Protein AF-A0A0L7L9Q9-F1 (afdb_monomer)

Nearest PDB structures (foldseek):
  6c6b-assembly3_D  TM=3.285E-01  e=3.448E+00  Cryptococcus neoformans H99
  2yvu-assembly1_B  TM=3.218E-01  e=4.453E+00  Aeropyrum pernix K1
  7n3n-assembly1_B  TM=2.382E-01  e=7.427E+00  Homo sapiens

Radius of gyration: 23.17 Å; Cα contacts (8 Å, |Δi|>4): 207; chains: 1; bounding box: 63×42×54 Å

Solvent-accessible surface area (backbone atoms only — not comparable to full-atom values): 14250 Å² total; per-residue (Å²): 95,58,44,84,79,70,72,55,82,59,73,46,72,51,61,63,71,56,45,76,65,44,56,51,68,45,69,46,75,47,75,46,84,44,69,56,96,58,47,66,56,52,54,47,37,51,37,45,68,42,55,49,48,63,77,59,56,79,75,48,57,69,69,75,51,35,66,72,66,60,72,69,83,83,68,86,85,40,65,88,72,35,48,62,57,52,50,52,53,52,52,56,54,70,70,43,94,60,46,43,75,45,82,41,50,54,48,78,54,69,64,44,74,70,57,40,56,51,32,47,52,52,22,60,77,67,75,43,84,81,63,88,82,51,58,63,52,73,61,92,53,66,67,67,45,53,52,52,54,52,52,34,35,21,52,50,17,25,75,76,72,77,33,50,33,83,69,38,82,46,84,80,58,70,68,45,72,67,73,83,60,64,67,50,54,52,51,53,52,51,52,47,48,70,57,46,50,59,52,49,51,52,52,50,51,51,66,71,63,68,52,61,67,59,57,51,50,52,51,49,50,55,50,48,53,52,62,75,63,52,77,80,82,68,82,83,82,126

Structure (mmCIF, N/CA/C/O backbone):
data_AF-A0A0L7L9Q9-F1
#
_entry.id   AF-A0A0L7L9Q9-F1
#
loop_
_atom_site.group_PDB
_atom_site.id
_atom_site.type_symbol
_atom_site.label_atom_id
_atom_site.label_alt_id
_atom_site.label_comp_id
_atom_site.label_asym_id
_atom_site.label_entity_id
_atom_site.label_seq_id
_atom_site.pdbx_PDB_ins_code
_atom_site.Cartn_x
_atom_site.Cartn_y
_atom_site.Cartn_z
_atom_site.occupancy
_atom_site.B_iso_or_equiv
_atom_site.auth_seq_id
_atom_site.auth_comp_id
_atom_site.auth_asym_id
_atom_site.auth_atom_id
_atom_site.pdbx_PDB_model_num
ATOM 1 N N . MET A 1 1 ? 1.218 -6.942 -9.745 1.00 64.56 1 MET A N 1
ATOM 2 C CA . MET A 1 1 ? 2.701 -6.956 -9.892 1.00 64.56 1 MET A CA 1
ATOM 3 C C . MET A 1 1 ? 3.392 -7.974 -8.978 1.00 64.56 1 MET A C 1
ATOM 5 O O . MET A 1 1 ? 4.110 -8.805 -9.514 1.00 64.56 1 MET A O 1
ATOM 9 N N . SER A 1 2 ? 3.221 -7.948 -7.650 1.00 74.94 2 SER A N 1
ATOM 10 C CA . SER A 1 2 ? 3.914 -8.881 -6.734 1.00 74.94 2 SER A CA 1
ATOM 11 C C . SER A 1 2 ? 3.504 -10.341 -6.953 1.00 74.94 2 SER A C 1
ATOM 13 O O . SER A 1 2 ? 4.350 -11.227 -6.929 1.00 74.94 2 SER A O 1
ATOM 15 N N . GLU A 1 3 ? 2.237 -10.584 -7.286 1.00 83.06 3 GLU A N 1
ATOM 16 C CA . GLU A 1 3 ? 1.684 -11.920 -7.564 1.00 83.06 3 GLU A CA 1
ATOM 17 C C . GLU A 1 3 ? 2.493 -12.721 -8.597 1.00 83.06 3 GLU A C 1
ATOM 19 O O . GLU A 1 3 ? 2.661 -13.928 -8.440 1.00 83.06 3 GLU A O 1
ATOM 24 N N . TRP A 1 4 ? 3.035 -12.050 -9.622 1.00 84.88 4 TRP A N 1
ATOM 25 C CA . TRP A 1 4 ? 3.815 -12.683 -10.691 1.00 84.88 4 TRP A CA 1
ATOM 26 C C . TRP A 1 4 ? 5.205 -13.150 -10.240 1.00 84.88 4 TRP A C 1
ATOM 28 O O . TRP A 1 4 ? 5.760 -14.062 -10.845 1.00 84.88 4 TRP A O 1
ATOM 38 N N . TRP A 1 5 ? 5.770 -12.537 -9.195 1.00 83.25 5 TRP A N 1
ATOM 39 C CA . TRP A 1 5 ? 7.169 -12.740 -8.797 1.00 83.25 5 TRP A CA 1
ATOM 40 C C . TRP A 1 5 ? 7.320 -13.444 -7.447 1.00 83.25 5 TRP A C 1
ATOM 42 O O . TRP A 1 5 ? 8.308 -14.141 -7.236 1.00 83.25 5 TRP A O 1
ATOM 52 N N . SER A 1 6 ? 6.361 -13.279 -6.532 1.00 85.94 6 SER A N 1
ATOM 53 C CA . SER A 1 6 ? 6.409 -13.849 -5.177 1.00 85.94 6 SER A CA 1
ATOM 54 C C . SER A 1 6 ? 5.353 -14.922 -4.912 1.00 85.94 6 SER A C 1
ATOM 56 O O . SER A 1 6 ? 5.336 -15.491 -3.823 1.00 85.94 6 SER A O 1
ATOM 58 N N . GLY A 1 7 ? 4.443 -15.190 -5.857 1.00 84.50 7 GLY A N 1
ATOM 59 C CA . GLY A 1 7 ? 3.328 -16.124 -5.647 1.00 84.50 7 GLY A CA 1
ATOM 60 C C . GLY A 1 7 ? 2.329 -15.662 -4.576 1.00 84.50 7 GLY A C 1
ATOM 61 O O . GLY A 1 7 ? 1.547 -16.465 -4.064 1.00 84.50 7 GLY A O 1
ATOM 62 N N . THR A 1 8 ? 2.360 -14.375 -4.215 1.00 87.50 8 THR A N 1
ATOM 63 C CA . THR A 1 8 ? 1.418 -13.763 -3.272 1.00 87.50 8 THR A CA 1
ATOM 64 C C . THR A 1 8 ? -0.005 -13.854 -3.821 1.00 87.50 8 THR A C 1
ATOM 66 O O . THR A 1 8 ? -0.216 -13.691 -5.018 1.00 87.50 8 THR A O 1
ATOM 69 N N . LYS A 1 9 ? -0.987 -14.099 -2.947 1.00 87.50 9 LYS A N 1
ATOM 70 C CA . LYS A 1 9 ? -2.415 -14.107 -3.292 1.00 87.50 9 LYS A CA 1
ATOM 71 C C . LYS A 1 9 ? -3.127 -12.984 -2.548 1.00 87.50 9 LYS A C 1
ATOM 73 O O . LYS A 1 9 ? -3.055 -12.935 -1.322 1.00 87.50 9 LYS A O 1
ATOM 78 N N . LEU A 1 10 ? -3.830 -12.118 -3.275 1.00 88.88 10 LEU A N 1
ATOM 79 C CA . LEU A 1 10 ? -4.674 -11.077 -2.691 1.00 88.88 10 LEU A CA 1
ATOM 80 C C . LEU A 1 10 ? -6.113 -11.591 -2.555 1.00 88.88 10 LEU A C 1
ATOM 82 O O . LEU A 1 10 ? -6.755 -11.916 -3.552 1.00 88.88 10 LEU A O 1
ATOM 86 N N . SER A 1 11 ? -6.608 -11.663 -1.318 1.00 90.56 11 SER A N 1
ATOM 87 C CA . SER A 1 11 ? -8.010 -11.991 -1.018 1.00 90.56 11 SER A CA 1
ATOM 88 C C . SER A 1 11 ? -8.733 -10.733 -0.556 1.00 90.56 11 SER A C 1
ATOM 90 O O . SER A 1 11 ? -8.280 -10.087 0.389 1.00 90.56 11 SER A O 1
ATOM 92 N N . ILE A 1 12 ? -9.838 -10.389 -1.214 1.00 91.75 12 ILE A N 1
ATOM 93 C CA . ILE A 1 12 ? -10.637 -9.202 -0.900 1.00 91.75 12 ILE A CA 1
ATOM 94 C C . ILE A 1 12 ? -11.964 -9.647 -0.290 1.00 91.75 12 ILE A C 1
ATOM 96 O O . ILE A 1 12 ? -12.635 -10.528 -0.823 1.00 91.75 12 ILE A O 1
ATOM 100 N N . TYR A 1 13 ? -12.328 -9.015 0.824 1.00 91.81 13 TYR A N 1
ATOM 101 C CA . TYR A 1 13 ? -13.580 -9.233 1.541 1.00 91.81 13 TYR A CA 1
ATOM 102 C C . TYR A 1 13 ? -14.501 -8.032 1.323 1.00 91.81 13 TYR A C 1
ATOM 104 O O . TYR A 1 13 ? -14.490 -7.074 2.092 1.00 91.81 13 TYR A O 1
ATOM 112 N N . VAL A 1 14 ? -15.258 -8.057 0.232 1.00 92.00 14 VAL A N 1
ATOM 113 C CA . VAL A 1 14 ? -16.226 -7.015 -0.135 1.00 92.00 14 VAL A CA 1
ATOM 114 C C . VAL A 1 14 ? -17.343 -7.651 -0.953 1.00 92.00 14 VAL A C 1
ATOM 116 O O . VAL A 1 14 ? -17.152 -8.714 -1.546 1.00 92.00 14 VAL A O 1
ATOM 119 N N . ASN A 1 15 ? -18.518 -7.023 -0.985 1.00 92.25 15 ASN A N 1
ATOM 120 C CA . ASN A 1 15 ? -19.570 -7.460 -1.888 1.00 92.25 15 ASN A CA 1
ATOM 121 C C . ASN A 1 15 ? -19.059 -7.384 -3.340 1.00 92.25 15 ASN A C 1
ATOM 123 O O . ASN A 1 15 ? -18.573 -6.343 -3.787 1.00 92.25 15 ASN A O 1
ATOM 127 N N . LYS A 1 16 ? -19.149 -8.499 -4.070 1.00 89.56 16 LYS A N 1
ATOM 128 C CA . LYS A 1 16 ? -18.591 -8.614 -5.420 1.00 89.56 16 LYS A CA 1
ATOM 129 C C . LYS A 1 16 ? -19.270 -7.674 -6.422 1.00 89.56 16 LYS A C 1
ATOM 131 O O . LYS A 1 16 ? -18.582 -7.086 -7.252 1.00 89.56 16 LYS A O 1
ATOM 136 N N . ASP A 1 17 ? -20.582 -7.482 -6.305 1.00 91.00 17 ASP A N 1
ATOM 137 C CA . ASP A 1 17 ? -21.339 -6.590 -7.189 1.00 91.00 17 ASP A CA 1
ATOM 138 C C . ASP A 1 17 ? -20.921 -5.129 -6.970 1.00 91.00 17 ASP A C 1
ATOM 140 O O . ASP A 1 17 ? -20.774 -4.355 -7.918 1.00 91.00 17 ASP A O 1
ATOM 144 N N . GLU A 1 18 ? -20.672 -4.751 -5.714 1.00 91.19 18 GLU A N 1
ATOM 145 C CA . GLU A 1 18 ? -20.165 -3.426 -5.355 1.00 91.19 18 GLU A CA 1
ATOM 146 C C . GLU A 1 18 ? -18.731 -3.214 -5.854 1.00 91.19 18 GLU A C 1
ATOM 148 O O . GLU A 1 18 ? -18.426 -2.171 -6.439 1.00 91.19 18 GLU A O 1
ATOM 153 N N . TYR A 1 19 ? -17.875 -4.227 -5.699 1.00 91.31 19 TYR A N 1
ATOM 154 C CA . TYR A 1 19 ? -16.508 -4.211 -6.210 1.00 91.31 19 TYR A CA 1
ATOM 155 C C . TYR A 1 19 ? -16.468 -3.960 -7.717 1.00 91.31 19 TYR A C 1
ATOM 157 O O . TYR A 1 19 ? -15.823 -3.020 -8.173 1.00 91.31 19 TYR A O 1
ATOM 165 N N . GLU A 1 20 ? -17.208 -4.746 -8.498 1.00 90.00 20 GLU A N 1
ATOM 166 C CA . GLU A 1 20 ? -17.238 -4.609 -9.956 1.00 90.00 20 GLU A CA 1
ATOM 167 C C . GLU A 1 20 ? -17.873 -3.289 -10.411 1.00 90.00 20 GLU A C 1
ATOM 169 O O . GLU A 1 20 ? -17.550 -2.779 -11.491 1.00 90.00 20 GLU A O 1
ATOM 174 N N . LYS A 1 21 ? -18.775 -2.713 -9.608 1.00 91.25 21 LYS A N 1
ATOM 175 C CA . LYS A 1 21 ? -19.458 -1.463 -9.936 1.00 91.25 21 LYS A CA 1
ATOM 176 C C . LYS A 1 21 ? -18.610 -0.230 -9.636 1.00 91.25 21 LYS A C 1
ATOM 178 O O . LYS A 1 21 ? -18.549 0.623 -10.520 1.00 91.25 21 LYS A O 1
ATOM 183 N N . LEU A 1 22 ? -17.995 -0.143 -8.457 1.00 91.50 22 LEU A N 1
ATOM 184 C CA . LEU A 1 22 ? -17.389 1.088 -7.927 1.00 91.50 22 LEU A CA 1
ATOM 185 C C . LEU A 1 22 ? -15.856 1.097 -7.998 1.00 91.50 22 LEU A C 1
ATOM 187 O O . LEU A 1 22 ? -15.247 2.120 -8.322 1.00 91.50 22 LEU A O 1
ATOM 191 N N . TYR A 1 23 ? -15.209 -0.034 -7.705 1.00 90.69 23 TYR A N 1
ATOM 192 C CA . TYR A 1 23 ? -13.764 -0.051 -7.491 1.00 90.69 23 TYR A CA 1
ATOM 193 C C . TYR A 1 23 ? -13.016 0.183 -8.807 1.00 90.69 23 TYR A C 1
ATOM 195 O O . TYR A 1 23 ? -13.259 -0.476 -9.816 1.00 90.69 23 TYR A O 1
ATOM 203 N N . GLY A 1 24 ? -12.112 1.165 -8.791 1.00 87.25 24 GLY A N 1
ATOM 204 C CA . GLY A 1 24 ? -11.366 1.604 -9.971 1.00 87.25 24 GLY A CA 1
ATOM 205 C C . GLY A 1 24 ? -12.150 2.469 -10.963 1.00 87.25 24 GLY A C 1
ATOM 206 O O . GLY A 1 24 ? -11.594 2.828 -12.000 1.00 87.25 24 GLY A O 1
ATOM 207 N N . LYS A 1 25 ? -13.409 2.821 -10.659 1.00 90.06 25 LYS A N 1
ATOM 208 C CA . LYS A 1 25 ? -14.231 3.754 -11.456 1.00 90.06 25 LYS A CA 1
ATOM 209 C C . LYS A 1 25 ? -14.474 5.094 -10.767 1.00 90.06 25 LYS A C 1
ATOM 211 O O . LYS A 1 25 ? -14.832 6.052 -11.441 1.00 90.06 25 LYS A O 1
ATOM 216 N N . GLU A 1 26 ? -14.249 5.160 -9.460 1.00 90.19 26 GLU A N 1
ATOM 217 C CA . GLU A 1 26 ? -14.360 6.374 -8.652 1.00 90.19 26 GLU A CA 1
ATOM 218 C C . GLU A 1 26 ? -13.032 6.683 -7.949 1.00 90.19 26 GLU A C 1
ATOM 220 O O . GLU A 1 26 ? -12.189 5.794 -7.751 1.00 90.19 26 GLU A O 1
ATOM 225 N N . HIS A 1 27 ? -12.853 7.950 -7.566 1.00 88.25 27 HIS A N 1
ATOM 226 C CA . HIS A 1 27 ? -11.760 8.354 -6.686 1.00 88.25 27 HIS A CA 1
ATOM 227 C C . HIS A 1 27 ? -11.940 7.708 -5.311 1.00 88.25 27 HIS A C 1
ATOM 229 O O . HIS A 1 27 ? -13.054 7.627 -4.793 1.00 88.25 27 HIS A O 1
ATOM 235 N N . GLY A 1 28 ? -10.845 7.255 -4.708 1.00 87.88 28 GLY A N 1
ATOM 236 C CA . GLY A 1 28 ? -10.895 6.484 -3.472 1.00 87.88 28 GLY A CA 1
ATOM 237 C C . GLY A 1 28 ? -9.758 6.798 -2.512 1.00 87.88 28 GLY A C 1
ATOM 238 O O . GLY A 1 28 ? -8.674 7.227 -2.903 1.00 87.88 28 GLY A O 1
ATOM 239 N N . TYR A 1 29 ? -9.998 6.528 -1.231 1.00 86.44 29 TYR A N 1
ATOM 240 C CA . TYR A 1 29 ? -8.951 6.479 -0.216 1.00 86.44 29 TYR A CA 1
ATOM 241 C C . TYR A 1 29 ? -8.707 5.030 0.187 1.00 86.44 29 TYR A C 1
ATOM 243 O O . TYR A 1 29 ? -9.611 4.349 0.671 1.00 86.44 29 TYR A O 1
ATOM 251 N N . LEU A 1 30 ? -7.467 4.574 0.043 1.00 88.44 30 LEU A N 1
ATOM 252 C CA . LEU A 1 30 ? -7.004 3.324 0.622 1.00 88.44 30 LEU A CA 1
ATOM 253 C C . LEU A 1 30 ? -6.462 3.611 2.023 1.00 88.44 30 LEU A C 1
ATOM 255 O O . LEU A 1 30 ? -5.382 4.176 2.177 1.00 88.44 30 LEU A O 1
ATOM 259 N N . ILE A 1 31 ? -7.213 3.220 3.049 1.00 88.19 31 ILE A N 1
ATOM 260 C CA . ILE A 1 31 ? -6.781 3.339 4.444 1.00 88.19 31 ILE A CA 1
ATOM 261 C C . ILE A 1 31 ? -6.220 1.995 4.891 1.00 88.19 31 ILE A C 1
ATOM 263 O O . ILE A 1 31 ? -6.931 0.992 4.862 1.00 88.19 31 ILE A O 1
ATOM 267 N N . MET A 1 32 ? -4.968 1.976 5.342 1.00 87.81 32 MET A N 1
ATOM 268 C CA . MET A 1 32 ? -4.340 0.756 5.850 1.00 87.81 32 MET A CA 1
ATOM 269 C C . MET A 1 32 ? -3.446 1.023 7.063 1.00 87.81 32 MET A C 1
ATOM 271 O O . MET A 1 32 ? -2.880 2.112 7.223 1.00 87.81 32 MET A O 1
ATOM 275 N N . ASN A 1 33 ? -3.294 0.005 7.907 1.00 87.44 33 ASN A N 1
ATOM 276 C CA . ASN A 1 33 ? -2.274 -0.017 8.950 1.00 87.44 33 ASN A CA 1
ATOM 277 C C . ASN A 1 33 ? -0.873 -0.021 8.328 1.00 87.44 33 ASN A C 1
ATOM 279 O O . ASN A 1 33 ? -0.701 -0.412 7.172 1.00 87.44 33 ASN A O 1
ATOM 283 N N . HIS A 1 34 ? 0.121 0.443 9.086 1.00 87.50 34 HIS A N 1
ATOM 284 C CA . HIS A 1 34 ? 1.508 0.448 8.627 1.00 87.50 34 HIS A CA 1
ATOM 285 C C . HIS A 1 34 ? 2.383 -0.388 9.561 1.00 87.50 34 HIS A C 1
ATOM 287 O O . HIS A 1 34 ? 2.872 0.095 10.579 1.00 87.50 34 HIS A O 1
ATOM 293 N N . SER A 1 35 ? 2.575 -1.657 9.225 1.00 84.38 35 SER A N 1
ATOM 294 C CA . SER A 1 35 ? 3.308 -2.632 10.032 1.00 84.38 35 SER A CA 1
ATOM 295 C C . SER A 1 35 ? 4.623 -3.068 9.385 1.00 84.38 35 SER A C 1
ATOM 297 O O . SER A 1 35 ? 5.605 -3.260 10.100 1.00 84.38 35 SER A O 1
ATOM 299 N N . TYR A 1 36 ? 4.684 -3.178 8.056 1.00 85.19 36 TYR A N 1
ATOM 300 C CA . TYR A 1 36 ? 5.849 -3.691 7.337 1.00 85.19 36 TYR A CA 1
ATOM 301 C C . TYR A 1 36 ? 6.385 -2.703 6.300 1.00 85.19 36 TYR A C 1
ATOM 303 O O . TYR A 1 36 ? 5.702 -1.809 5.806 1.00 85.19 36 TYR A O 1
ATOM 311 N N . GLU A 1 37 ? 7.653 -2.879 5.924 1.00 81.88 37 GLU A N 1
ATOM 312 C CA . GLU A 1 37 ? 8.289 -2.038 4.900 1.00 81.88 37 GLU A CA 1
ATOM 313 C C . GLU A 1 37 ? 7.666 -2.212 3.515 1.00 81.88 37 GLU A C 1
ATOM 315 O O . GLU A 1 37 ? 7.780 -1.320 2.684 1.00 81.88 37 GLU A O 1
ATOM 320 N N . ILE A 1 38 ? 7.003 -3.344 3.277 1.00 85.69 38 ILE A N 1
ATOM 321 C CA . ILE A 1 38 ? 6.392 -3.712 1.996 1.00 85.69 38 ILE A CA 1
ATOM 322 C C . ILE A 1 38 ? 4.895 -3.376 1.918 1.00 85.69 38 ILE A C 1
ATOM 324 O O . ILE A 1 38 ? 4.244 -3.738 0.942 1.00 85.69 38 ILE A O 1
ATOM 328 N N . ASP A 1 39 ? 4.331 -2.685 2.912 1.00 86.88 39 ASP A N 1
ATOM 329 C CA . ASP A 1 39 ? 2.898 -2.356 2.951 1.00 86.88 39 ASP A CA 1
ATOM 330 C C . ASP A 1 39 ? 2.447 -1.553 1.724 1.00 86.88 39 ASP A C 1
ATOM 332 O O . ASP A 1 39 ? 1.406 -1.834 1.130 1.00 86.88 39 ASP A O 1
ATOM 336 N N . TRP A 1 40 ? 3.275 -0.605 1.280 1.00 83.75 40 TRP A N 1
ATOM 337 C CA . TRP A 1 40 ? 3.016 0.179 0.071 1.00 83.75 40 TRP A CA 1
ATOM 338 C C . TRP A 1 40 ? 2.903 -0.707 -1.178 1.00 83.75 40 TRP A C 1
ATOM 340 O O . TRP A 1 40 ? 2.100 -0.416 -2.063 1.00 83.75 40 TRP A O 1
ATOM 350 N N . LEU A 1 41 ? 3.644 -1.820 -1.236 1.00 85.81 41 LEU A N 1
ATOM 351 C CA . LEU A 1 41 ? 3.569 -2.772 -2.341 1.00 85.81 41 LEU A CA 1
ATOM 352 C C . LEU A 1 41 ? 2.238 -3.533 -2.326 1.00 85.81 41 LEU A C 1
ATOM 354 O O . LEU A 1 41 ? 1.721 -3.868 -3.389 1.00 85.81 41 LEU A O 1
ATOM 358 N N . MET A 1 42 ? 1.660 -3.788 -1.147 1.00 87.56 42 MET A N 1
ATOM 359 C CA . MET A 1 42 ? 0.329 -4.396 -1.032 1.00 87.56 42 MET A CA 1
ATOM 360 C C . MET A 1 42 ? -0.762 -3.418 -1.472 1.00 87.56 42 MET A C 1
ATOM 362 O O . MET A 1 42 ? -1.665 -3.806 -2.212 1.00 87.56 42 MET A O 1
ATOM 366 N N . GLY A 1 43 ? -0.638 -2.139 -1.103 1.00 87.94 43 GLY A N 1
ATOM 367 C CA . GLY A 1 43 ? -1.520 -1.088 -1.612 1.00 87.94 43 GLY A CA 1
ATOM 368 C C . GLY A 1 43 ? -1.434 -0.948 -3.132 1.00 87.94 43 GLY A C 1
ATOM 369 O O . GLY A 1 43 ? -2.457 -0.892 -3.811 1.00 87.94 43 GLY A O 1
ATOM 370 N N . TRP A 1 44 ? -0.223 -1.007 -3.691 1.00 84.81 44 TRP A N 1
ATOM 371 C CA . TRP A 1 44 ? -0.042 -1.058 -5.140 1.00 84.81 44 TRP A CA 1
ATOM 372 C C . TRP A 1 44 ? -0.666 -2.305 -5.763 1.00 84.81 44 TRP A C 1
ATOM 374 O O . TRP A 1 44 ? -1.342 -2.215 -6.778 1.00 84.81 44 TRP A O 1
ATOM 384 N N . GLN A 1 45 ? -0.486 -3.475 -5.161 1.00 86.75 45 GLN A N 1
ATOM 385 C CA . GLN A 1 45 ? -1.069 -4.711 -5.670 1.00 86.75 45 GLN A CA 1
ATOM 386 C C . GLN A 1 45 ? -2.603 -4.637 -5.739 1.00 86.75 45 GLN A C 1
ATOM 388 O O . GLN A 1 45 ? -3.201 -5.049 -6.732 1.00 86.75 45 GLN A O 1
ATOM 393 N N . PHE A 1 46 ? -3.237 -4.056 -4.723 1.00 89.56 46 PHE A N 1
ATOM 394 C CA . PHE A 1 46 ? -4.671 -3.793 -4.728 1.00 89.56 46 PHE A CA 1
ATOM 395 C C . PHE A 1 46 ? -5.074 -2.812 -5.844 1.00 89.56 46 PHE A C 1
ATOM 397 O O . PHE A 1 46 ? -5.956 -3.125 -6.645 1.00 89.56 46 PHE A O 1
ATOM 404 N N . CYS A 1 47 ? -4.382 -1.674 -5.964 1.00 87.69 47 CYS A N 1
ATOM 405 C CA . CYS A 1 47 ? -4.634 -0.676 -7.009 1.00 87.69 47 CYS A CA 1
ATOM 406 C C . CYS A 1 47 ? -4.419 -1.229 -8.437 1.00 87.69 47 CYS A C 1
ATOM 408 O O . CYS A 1 47 ? -5.077 -0.806 -9.391 1.00 87.69 47 CYS A O 1
ATOM 410 N N . ASP A 1 48 ? -3.516 -2.197 -8.605 1.00 85.62 48 ASP A N 1
ATOM 411 C CA . ASP A 1 48 ? -3.269 -2.888 -9.874 1.00 85.62 48 ASP A CA 1
ATOM 412 C C . ASP A 1 48 ? -4.479 -3.756 -10.227 1.00 85.62 48 ASP A C 1
ATOM 414 O O . ASP A 1 48 ? -4.993 -3.676 -11.346 1.00 85.62 48 ASP A O 1
ATOM 418 N N . GLY A 1 49 ? -4.987 -4.498 -9.235 1.00 86.00 49 GLY A N 1
ATOM 419 C CA . GLY A 1 49 ? -6.172 -5.349 -9.334 1.00 86.00 49 GLY A CA 1
ATOM 420 C C . GLY A 1 49 ? -7.446 -4.605 -9.744 1.00 86.00 49 GLY A C 1
ATOM 421 O O . GLY A 1 49 ? -8.198 -5.117 -10.570 1.00 86.00 49 GLY A O 1
ATOM 422 N N . ILE A 1 50 ? -7.654 -3.384 -9.240 1.00 88.00 50 ILE A N 1
ATOM 423 C CA . ILE A 1 50 ? -8.818 -2.544 -9.593 1.00 88.00 50 ILE A CA 1
ATOM 424 C C . ILE A 1 50 ? -8.608 -1.698 -10.857 1.00 88.00 50 ILE A C 1
ATOM 426 O O . ILE A 1 50 ? -9.527 -1.030 -11.314 1.00 88.00 50 ILE A O 1
ATOM 430 N N . GLY A 1 51 ? -7.415 -1.709 -11.452 1.00 83.62 51 GLY A N 1
ATOM 431 C CA . GLY A 1 51 ? -7.204 -1.091 -12.758 1.00 83.62 51 GLY A CA 1
ATOM 432 C C . GLY A 1 51 ? -6.601 0.311 -12.784 1.00 83.62 51 GLY A C 1
ATOM 433 O O . GLY A 1 51 ? -6.365 0.815 -13.881 1.00 83.62 51 GLY A O 1
ATOM 434 N N . VAL A 1 52 ? -6.295 0.920 -11.636 1.00 81.00 52 VAL A N 1
ATOM 435 C CA . VAL A 1 52 ? 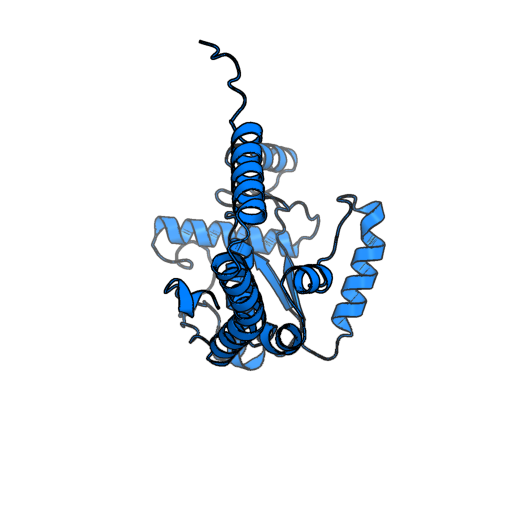-5.941 2.352 -11.569 1.00 81.00 52 VAL A CA 1
ATOM 436 C C . VAL A 1 52 ? -4.451 2.639 -11.792 1.00 81.00 52 VAL A C 1
ATOM 438 O O . VAL A 1 52 ? -4.096 3.703 -12.285 1.00 81.00 52 VAL A O 1
ATOM 441 N N . LEU A 1 53 ? -3.558 1.676 -11.533 1.00 67.94 53 LEU A N 1
ATOM 442 C CA . LEU A 1 53 ? -2.104 1.874 -11.701 1.00 67.94 53 LEU A CA 1
ATOM 443 C C . LEU A 1 53 ? -1.621 1.837 -13.161 1.00 67.94 53 LEU A C 1
ATOM 445 O O . LEU A 1 53 ? -0.622 2.464 -13.505 1.00 67.94 53 LEU A O 1
ATOM 449 N N . GLY A 1 54 ? -2.308 1.101 -14.037 1.00 57.38 54 GLY A N 1
ATOM 450 C CA . GLY A 1 54 ? -1.803 0.800 -15.384 1.00 57.38 54 GLY A CA 1
ATOM 451 C C . GLY A 1 54 ? -1.819 1.978 -16.363 1.00 57.38 54 GLY A C 1
ATOM 452 O O . GLY A 1 54 ? -0.990 2.023 -17.269 1.00 57.38 54 GLY A O 1
ATOM 453 N N . LYS A 1 55 ? -2.733 2.941 -16.191 1.00 56.34 55 LYS A N 1
ATOM 454 C CA . LYS A 1 55 ? -2.926 4.028 -17.166 1.00 56.34 55 LYS A CA 1
ATOM 455 C C . LYS A 1 55 ? -1.817 5.079 -17.140 1.00 56.34 55 LYS A C 1
ATOM 457 O O . LYS A 1 55 ? -1.469 5.602 -18.194 1.00 56.34 55 LYS A O 1
ATOM 462 N N . VAL A 1 56 ? -1.265 5.363 -15.963 1.00 51.69 56 VAL A N 1
ATOM 463 C CA . VAL A 1 56 ? -0.271 6.432 -15.761 1.00 51.69 56 VAL A CA 1
ATOM 464 C C . VAL A 1 56 ? 1.155 5.870 -15.760 1.00 51.69 56 VAL A C 1
ATOM 466 O O . VAL A 1 56 ? 2.056 6.462 -16.350 1.00 51.69 56 VAL A O 1
ATOM 469 N N . ILE A 1 57 ? 1.365 4.678 -15.186 1.00 52.12 57 ILE A N 1
ATOM 470 C CA . ILE A 1 57 ? 2.700 4.063 -15.059 1.00 52.12 57 ILE A CA 1
ATOM 471 C C . ILE A 1 57 ? 3.309 3.679 -16.414 1.00 52.12 57 ILE A C 1
ATOM 473 O O . ILE A 1 57 ? 4.528 3.701 -16.553 1.00 52.12 57 ILE A O 1
ATOM 477 N N . GLN A 1 58 ? 2.496 3.383 -17.434 1.00 53.19 58 GLN A N 1
ATOM 478 C CA . GLN A 1 58 ? 2.999 3.095 -18.786 1.00 53.19 58 GLN A CA 1
ATOM 479 C C . GLN A 1 58 ? 3.774 4.270 -19.411 1.00 53.19 58 GLN A C 1
ATOM 481 O O . GLN A 1 58 ? 4.612 4.053 -20.282 1.00 53.19 58 GLN A O 1
ATOM 486 N N . TYR A 1 59 ? 3.516 5.502 -18.959 1.00 56.59 59 TYR A N 1
ATOM 487 C CA . TYR A 1 59 ? 4.124 6.715 -19.507 1.00 56.59 59 TYR A CA 1
ATOM 488 C C . TYR A 1 59 ? 5.286 7.253 -18.661 1.00 56.59 59 TYR A C 1
ATOM 490 O O . TYR A 1 59 ? 5.939 8.212 -19.072 1.00 56.59 59 TYR A O 1
ATOM 498 N N . LEU A 1 60 ? 5.560 6.661 -17.493 1.00 56.81 60 LEU A N 1
ATOM 499 C CA . LEU A 1 60 ? 6.559 7.162 -16.550 1.00 56.81 60 LEU A CA 1
ATOM 500 C C . LEU A 1 60 ? 7.924 6.465 -16.742 1.00 56.81 60 LEU A C 1
ATOM 502 O O . LEU A 1 60 ? 8.010 5.251 -16.561 1.00 56.81 60 LEU A O 1
ATOM 506 N N . PRO A 1 61 ? 9.004 7.203 -17.085 1.00 53.16 61 PRO A N 1
ATOM 507 C CA . PRO A 1 61 ? 10.352 6.644 -17.290 1.00 53.16 61 PRO A CA 1
ATOM 508 C C . PRO A 1 61 ? 11.026 6.215 -15.961 1.00 53.16 61 PRO A C 1
ATOM 510 O O . PRO A 1 61 ? 10.389 6.327 -14.911 1.00 53.16 61 PRO A O 1
ATOM 513 N N . PRO A 1 62 ? 12.285 5.700 -15.954 1.00 64.56 62 PRO A N 1
ATOM 514 C CA . PRO A 1 62 ? 12.797 4.800 -14.912 1.00 64.56 62 PRO A CA 1
ATOM 515 C C . PRO A 1 62 ? 12.610 5.322 -13.487 1.00 64.56 62 PRO A C 1
ATOM 517 O O . PRO A 1 62 ? 12.621 6.526 -13.257 1.00 64.56 62 PRO A O 1
ATOM 520 N N . ILE A 1 63 ? 12.501 4.379 -12.545 1.00 54.03 63 ILE A N 1
ATOM 521 C CA . ILE A 1 63 ? 12.171 4.498 -11.109 1.00 54.03 63 ILE A CA 1
ATOM 522 C C . ILE A 1 63 ? 12.379 5.898 -10.487 1.00 54.03 63 ILE A C 1
ATOM 524 O O . ILE A 1 63 ? 11.475 6.400 -9.833 1.00 54.03 63 ILE A O 1
ATOM 528 N N . GLY A 1 64 ? 13.515 6.572 -10.695 1.00 45.50 64 GLY A N 1
ATOM 529 C CA . GLY A 1 64 ? 13.754 7.925 -10.171 1.00 45.50 64 GLY A CA 1
ATOM 530 C C . GLY A 1 64 ? 12.777 9.016 -10.649 1.00 45.50 64 GLY A C 1
ATOM 531 O O . GLY A 1 64 ? 12.444 9.911 -9.875 1.00 45.50 64 GLY A O 1
ATOM 532 N N . TRP A 1 65 ? 12.284 8.961 -11.888 1.00 49.94 65 TRP A N 1
ATOM 533 C CA . TRP A 1 65 ? 11.243 9.878 -12.374 1.00 49.94 65 TRP A CA 1
ATOM 534 C C . TRP A 1 65 ? 9.865 9.429 -11.908 1.00 49.94 65 TRP A C 1
ATOM 536 O O . TRP A 1 65 ? 9.089 10.267 -11.463 1.00 49.94 65 TRP A O 1
ATOM 546 N N . MET A 1 66 ? 9.606 8.118 -11.892 1.00 56.31 66 MET A N 1
ATOM 547 C CA . MET A 1 66 ? 8.391 7.551 -11.306 1.00 56.31 66 MET A CA 1
ATOM 548 C C . MET A 1 66 ? 8.168 8.079 -9.884 1.00 56.31 66 MET A C 1
ATOM 550 O O . MET A 1 66 ? 7.131 8.667 -9.634 1.00 56.31 66 MET A O 1
ATOM 554 N N . TRP A 1 67 ? 9.163 8.005 -8.993 1.00 53.41 67 TRP A N 1
ATOM 555 C CA . TRP A 1 67 ? 9.035 8.494 -7.611 1.00 53.41 67 TRP A CA 1
ATOM 556 C C . TRP A 1 67 ? 8.830 10.014 -7.512 1.00 53.41 67 TRP A C 1
ATOM 558 O O . TRP A 1 67 ? 8.166 10.482 -6.591 1.00 53.41 67 TRP A O 1
ATOM 568 N N . LYS A 1 68 ? 9.374 10.788 -8.461 1.00 43.50 68 LYS A N 1
ATOM 569 C CA . LYS A 1 68 ? 9.199 12.247 -8.536 1.00 43.50 68 LYS A CA 1
ATOM 570 C C . LYS A 1 68 ? 7.797 12.647 -9.018 1.00 43.50 68 LYS A C 1
ATOM 572 O O . LYS A 1 68 ? 7.310 13.700 -8.627 1.00 43.50 68 LYS A O 1
ATOM 577 N N . PHE A 1 69 ? 7.170 11.813 -9.846 1.00 49.88 69 PHE A N 1
ATOM 578 C CA . PHE A 1 69 ? 5.835 12.023 -10.414 1.00 49.88 69 PHE A CA 1
ATOM 579 C C . PHE A 1 69 ? 4.748 11.159 -9.766 1.00 49.88 69 PHE A C 1
ATOM 581 O O . PHE A 1 69 ? 3.596 11.252 -10.159 1.00 49.88 69 PHE A O 1
ATOM 588 N N . SER A 1 70 ? 5.073 10.339 -8.765 1.00 57.22 70 SER A N 1
ATOM 589 C CA . SER A 1 70 ? 4.102 9.531 -8.012 1.00 57.22 70 SER A CA 1
ATOM 590 C C . SER A 1 70 ? 3.145 10.368 -7.146 1.00 57.22 70 SER A C 1
ATOM 592 O O . SER A 1 70 ? 2.460 9.791 -6.310 1.00 57.22 70 SER A O 1
ATOM 594 N N . GLU A 1 71 ? 3.122 11.698 -7.321 1.00 56.38 71 GLU A N 1
ATOM 595 C CA . GLU A 1 71 ? 2.254 12.659 -6.622 1.00 56.38 71 GLU A CA 1
ATOM 596 C C . GLU A 1 71 ? 2.137 12.376 -5.119 1.00 56.38 71 GLU A C 1
ATOM 598 O O . GLU A 1 71 ? 1.080 12.499 -4.503 1.00 56.38 71 GLU A O 1
ATOM 603 N N . PHE A 1 72 ? 3.257 11.982 -4.501 1.00 58.94 72 PHE A N 1
ATOM 604 C CA . PHE A 1 72 ? 3.317 11.881 -3.055 1.00 58.94 72 PHE A CA 1
ATOM 605 C C . PHE A 1 72 ? 3.047 13.270 -2.480 1.00 58.94 72 PHE A C 1
ATOM 607 O O . PHE A 1 72 ? 3.766 14.228 -2.769 1.00 58.94 72 PHE A O 1
ATOM 614 N N . VAL A 1 73 ? 2.024 13.366 -1.634 1.00 56.88 73 VAL A N 1
ATOM 615 C CA . VAL A 1 73 ? 1.774 14.545 -0.807 1.00 56.88 73 VAL A CA 1
ATOM 616 C C . VAL A 1 73 ? 2.938 14.648 0.186 1.00 56.88 73 VAL A C 1
ATOM 618 O O . VAL A 1 73 ? 2.938 14.016 1.245 1.00 56.88 73 VAL A O 1
ATOM 621 N N . PHE A 1 74 ? 3.990 15.380 -0.182 1.00 55.53 74 PHE A N 1
ATOM 622 C CA . PHE A 1 74 ? 5.133 15.623 0.693 1.00 55.53 74 PHE A CA 1
ATOM 623 C C . PHE A 1 74 ? 4.724 16.624 1.776 1.00 55.53 74 PHE A C 1
ATOM 625 O O . PHE A 1 74 ? 4.433 17.780 1.487 1.00 55.53 74 PHE A O 1
ATOM 632 N N . LEU A 1 75 ? 4.697 16.159 3.025 1.00 59.88 75 LEU A N 1
ATOM 633 C CA . LEU A 1 75 ? 4.315 16.953 4.192 1.00 59.88 75 LEU A CA 1
ATOM 634 C C . LEU A 1 75 ? 5.552 17.384 4.981 1.00 59.88 75 LEU A C 1
ATOM 636 O O . LEU A 1 75 ? 6.429 16.558 5.256 1.00 59.88 75 LEU A O 1
ATOM 640 N N . GLU A 1 76 ? 5.583 18.630 5.453 1.00 58.06 76 GLU A N 1
ATOM 641 C CA . GLU A 1 76 ? 6.585 19.119 6.410 1.00 58.06 76 GLU A CA 1
ATOM 642 C C . GLU A 1 76 ? 6.360 18.583 7.835 1.00 58.06 76 GLU A C 1
ATOM 644 O O . GLU A 1 76 ? 7.115 18.903 8.756 1.00 58.06 76 GLU A O 1
ATOM 649 N N . ARG A 1 77 ? 5.336 17.741 8.032 1.00 63.56 77 ARG A N 1
ATOM 650 C CA . ARG A 1 77 ? 4.903 17.207 9.335 1.00 63.56 77 ARG A CA 1
ATOM 651 C C . ARG A 1 77 ? 4.475 18.320 10.296 1.00 63.56 77 ARG A C 1
ATOM 653 O O . ARG A 1 77 ? 4.548 18.147 11.513 1.00 63.56 77 ARG A O 1
ATOM 660 N N . SER A 1 78 ? 3.991 19.436 9.753 1.00 68.69 78 S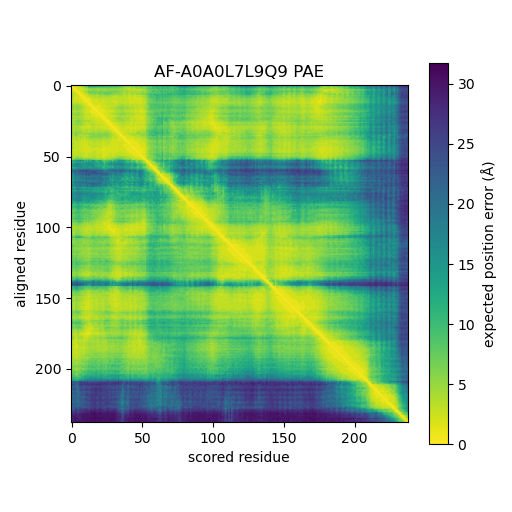ER A N 1
ATOM 661 C CA . SER A 1 78 ? 3.427 20.555 10.502 1.00 68.69 78 SER A CA 1
ATOM 662 C C . SER A 1 78 ? 2.062 20.892 9.927 1.00 68.69 78 SER A C 1
ATOM 664 O O . SER A 1 78 ? 1.961 21.456 8.841 1.00 68.69 78 SER A O 1
ATOM 666 N N . PHE A 1 79 ? 1.001 20.563 10.669 1.00 66.94 79 PHE A N 1
ATOM 667 C CA . PHE A 1 79 ? -0.373 20.732 10.193 1.00 66.94 79 PHE A CA 1
ATOM 668 C C . PHE A 1 79 ? -0.663 22.164 9.729 1.00 66.94 79 PHE A C 1
ATOM 670 O O . PHE A 1 79 ? -1.288 22.343 8.692 1.00 66.94 79 PHE A O 1
ATOM 677 N N . ASP A 1 80 ? -0.174 23.174 10.451 1.00 73.25 80 ASP A N 1
ATOM 678 C CA . ASP A 1 80 ? -0.452 24.577 10.126 1.00 73.25 80 ASP A CA 1
ATOM 679 C C . ASP A 1 80 ? 0.182 25.017 8.802 1.00 73.25 80 ASP A C 1
ATOM 681 O O . ASP A 1 80 ? -0.379 25.854 8.100 1.00 73.25 80 ASP A O 1
ATOM 685 N N . LYS A 1 81 ? 1.325 24.428 8.437 1.00 72.94 81 LYS A N 1
ATOM 686 C CA . LYS A 1 81 ? 1.993 24.695 7.158 1.00 72.94 81 LYS A CA 1
ATOM 687 C C . LYS A 1 81 ? 1.419 23.856 6.025 1.00 72.94 81 LYS A C 1
ATOM 689 O O . LYS A 1 81 ? 1.245 24.339 4.913 1.00 72.94 81 LYS A O 1
ATOM 694 N N . ASP A 1 82 ? 1.116 22.601 6.329 1.00 74.44 82 ASP A N 1
ATOM 695 C CA . ASP A 1 82 ? 0.720 21.612 5.338 1.00 74.44 82 ASP A CA 1
ATOM 696 C C . ASP A 1 82 ? -0.766 21.716 4.966 1.00 74.44 82 ASP A C 1
ATOM 698 O O . ASP A 1 82 ? -1.165 21.226 3.915 1.00 74.44 82 ASP A O 1
ATOM 702 N N . ARG A 1 83 ? -1.609 22.347 5.797 1.00 78.06 83 ARG A N 1
ATOM 703 C CA . ARG A 1 83 ? -3.071 22.366 5.617 1.00 78.06 83 ARG A CA 1
ATOM 704 C C . ARG A 1 83 ? -3.506 22.912 4.262 1.00 78.06 83 ARG A C 1
ATOM 706 O O . ARG A 1 83 ? -4.356 22.298 3.621 1.00 78.06 83 ARG A O 1
ATOM 713 N N . GLU A 1 84 ? -2.967 24.055 3.848 1.00 79.50 84 GLU A N 1
ATOM 714 C CA . GLU A 1 84 ? -3.361 24.670 2.577 1.00 79.50 84 GLU A CA 1
ATOM 715 C C . GLU A 1 84 ? -2.803 23.880 1.389 1.00 79.50 84 GLU A C 1
ATOM 717 O O . GLU A 1 84 ? -3.532 23.635 0.433 1.00 79.50 84 GLU A O 1
ATOM 722 N N . THR A 1 85 ? -1.572 23.369 1.486 1.00 76.25 85 THR A N 1
ATOM 723 C CA . THR A 1 85 ? -0.978 22.490 0.465 1.00 76.25 85 THR A CA 1
ATOM 724 C C . THR A 1 85 ? -1.785 21.205 0.284 1.00 76.25 85 THR A C 1
ATOM 726 O O . THR A 1 85 ? -2.142 20.860 -0.839 1.00 76.25 85 THR A O 1
ATOM 729 N N . ILE A 1 86 ? -2.139 20.527 1.382 1.00 77.31 86 ILE A N 1
ATOM 730 C CA . ILE A 1 86 ? -2.986 19.327 1.374 1.00 77.31 86 ILE A CA 1
ATOM 731 C C . ILE A 1 86 ? -4.338 19.646 0.744 1.00 77.31 86 ILE A C 1
ATOM 733 O O . ILE A 1 86 ? -4.834 18.874 -0.069 1.00 77.31 86 ILE A O 1
ATOM 737 N N . LYS A 1 87 ? -4.952 20.770 1.127 1.00 81.38 87 LYS A N 1
ATOM 738 C CA . LYS A 1 87 ? -6.259 21.166 0.607 1.00 81.38 87 LYS A CA 1
ATOM 739 C C . LYS A 1 87 ? -6.208 21.369 -0.905 1.00 81.38 87 LYS A C 1
ATOM 741 O O . LYS A 1 87 ? -7.063 20.826 -1.594 1.00 81.38 87 LYS A O 1
ATOM 746 N N . THR A 1 88 ? -5.223 22.108 -1.409 1.00 82.19 88 THR A N 1
ATOM 747 C CA . THR A 1 88 ? -5.052 22.338 -2.848 1.00 82.19 88 THR A CA 1
ATOM 748 C C . THR A 1 88 ? -4.807 21.028 -3.589 1.00 82.19 88 THR A C 1
ATOM 750 O O . THR A 1 88 ? -5.535 20.734 -4.529 1.00 82.19 88 THR A O 1
ATOM 753 N N . GLN A 1 89 ? -3.881 2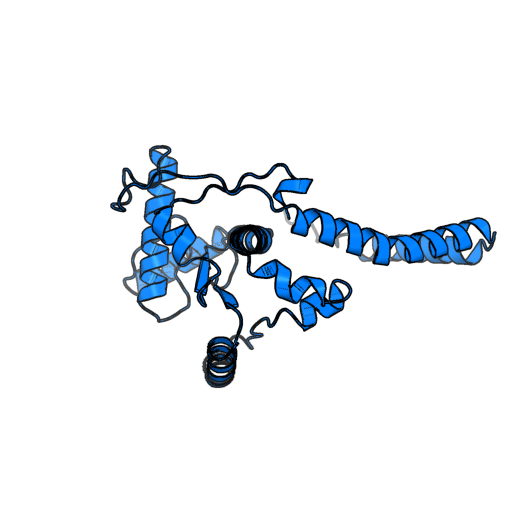0.191 -3.113 1.00 78.12 89 GLN A N 1
ATOM 754 C CA . GLN A 1 89 ? -3.568 18.913 -3.761 1.00 78.12 89 GLN A CA 1
ATOM 755 C C . GLN A 1 89 ? -4.764 17.955 -3.763 1.00 78.12 89 GLN A C 1
ATOM 757 O O . GLN A 1 89 ? -5.042 17.325 -4.772 1.00 78.12 89 GLN A O 1
ATOM 762 N N . ILE A 1 90 ? -5.530 17.863 -2.671 1.00 81.38 90 ILE A N 1
ATOM 763 C CA . ILE A 1 90 ? -6.747 17.037 -2.651 1.00 81.38 90 ILE A CA 1
ATOM 764 C C . ILE A 1 90 ? -7.780 17.558 -3.657 1.00 81.38 90 ILE A C 1
ATOM 766 O O . ILE A 1 90 ? -8.415 16.750 -4.325 1.00 81.38 90 ILE A O 1
ATOM 770 N N . LEU A 1 91 ? -7.957 18.878 -3.773 1.00 84.38 91 LEU A N 1
ATOM 771 C CA . LEU A 1 91 ? -8.891 19.458 -4.743 1.00 84.38 91 LEU A CA 1
ATOM 772 C C . LEU A 1 91 ? -8.462 19.157 -6.184 1.00 84.38 91 LEU A C 1
ATOM 774 O O . LEU A 1 91 ? -9.285 18.697 -6.967 1.00 84.38 91 LEU A O 1
ATOM 778 N N . GLU A 1 92 ? -7.179 19.323 -6.504 1.00 82.81 92 GLU A N 1
ATOM 779 C CA . GLU A 1 92 ? -6.621 18.985 -7.821 1.00 82.81 92 GLU A CA 1
ATOM 780 C C . GLU A 1 92 ? -6.835 17.505 -8.171 1.00 82.81 92 GLU A C 1
ATOM 782 O O . GLU A 1 92 ? -7.191 17.172 -9.299 1.00 82.81 92 GLU A O 1
ATOM 787 N N . LEU A 1 93 ? -6.677 16.613 -7.191 1.00 80.31 93 LEU A N 1
ATOM 788 C CA . LEU A 1 93 ? -6.887 15.178 -7.372 1.00 80.31 93 LEU A CA 1
ATOM 789 C C . LEU A 1 93 ? -8.365 14.793 -7.508 1.00 80.31 93 LEU A C 1
ATOM 791 O O . LEU A 1 93 ? -8.674 13.810 -8.183 1.00 80.31 93 LEU A O 1
ATOM 795 N N . CYS A 1 94 ? -9.275 15.541 -6.879 1.00 81.38 94 CYS A N 1
ATOM 796 C CA . CYS A 1 94 ? -10.719 15.369 -7.052 1.00 81.38 94 CYS A CA 1
ATOM 797 C C . CYS A 1 94 ? -11.200 15.821 -8.437 1.00 81.38 94 CYS A C 1
ATOM 799 O O . CYS A 1 94 ? -12.167 15.261 -8.943 1.00 81.38 94 CYS A O 1
ATOM 801 N N . ASP A 1 95 ? -10.535 16.809 -9.039 1.00 85.81 95 ASP A N 1
ATOM 802 C CA . ASP A 1 95 ? -10.856 17.319 -10.377 1.00 85.81 95 ASP A CA 1
ATOM 803 C C . ASP A 1 95 ? -10.187 16.501 -11.502 1.00 85.81 95 ASP A C 1
ATOM 805 O O . ASP A 1 95 ? -10.370 16.790 -12.690 1.00 85.81 95 ASP A O 1
ATOM 809 N N . TYR A 1 96 ? -9.409 15.469 -11.156 1.00 82.81 96 TYR A N 1
ATOM 810 C CA . TYR A 1 96 ? -8.703 14.646 -12.133 1.00 82.81 96 TYR A CA 1
ATOM 811 C C . TYR A 1 96 ? -9.685 13.783 -12.951 1.00 82.81 96 TYR A C 1
ATOM 813 O O . TYR A 1 96 ? -10.567 13.147 -12.380 1.00 82.81 96 TYR A O 1
ATOM 821 N N . PRO A 1 97 ? -9.550 13.706 -14.289 1.00 84.19 97 PRO A N 1
ATOM 822 C CA . PRO A 1 97 ? -10.531 13.018 -15.136 1.00 84.19 97 PRO A CA 1
ATOM 823 C C . PRO A 1 97 ? -10.505 11.489 -15.002 1.00 84.19 97 PRO A C 1
ATOM 825 O O . PRO A 1 97 ? -11.487 10.825 -15.336 1.00 84.19 97 PRO A O 1
ATOM 828 N N . ASP A 1 98 ? -9.383 10.921 -14.555 1.00 83.75 98 ASP A N 1
ATOM 829 C CA . ASP A 1 98 ? -9.243 9.490 -14.291 1.00 83.75 98 ASP A CA 1
ATOM 830 C C . ASP A 1 98 ? -9.354 9.187 -12.781 1.00 83.75 98 ASP A C 1
ATOM 832 O O . ASP A 1 98 ? -8.916 9.989 -11.956 1.00 83.75 98 ASP A O 1
ATOM 836 N N . PRO A 1 99 ? -9.859 8.002 -12.387 1.00 86.44 99 PRO A N 1
ATOM 837 C CA . PRO A 1 99 ? -9.952 7.610 -10.982 1.00 86.44 99 PRO A CA 1
ATOM 838 C C . PRO A 1 99 ? -8.592 7.594 -10.271 1.00 86.44 99 PRO A C 1
ATOM 840 O O . PRO A 1 99 ? -7.692 6.835 -10.641 1.00 86.44 99 PRO A O 1
ATOM 843 N N . VAL A 1 100 ? -8.473 8.375 -9.194 1.00 84.69 100 VAL A N 1
ATOM 844 C CA . VAL A 1 100 ? -7.274 8.441 -8.341 1.00 84.69 100 VAL A CA 1
ATOM 845 C C . VAL A 1 100 ? -7.522 7.733 -7.013 1.00 84.69 100 VAL A C 1
ATOM 847 O O . VAL A 1 100 ? -8.547 7.947 -6.369 1.00 84.69 100 VAL A O 1
ATOM 850 N N . TRP A 1 101 ? -6.563 6.909 -6.579 1.00 86.31 101 TRP A N 1
ATOM 851 C CA . TRP A 1 101 ? -6.608 6.217 -5.290 1.00 86.31 101 TRP A CA 1
ATOM 852 C C . TRP A 1 101 ? -5.454 6.647 -4.390 1.00 86.31 101 TRP A C 1
ATOM 854 O O . TRP A 1 101 ? -4.290 6.384 -4.692 1.00 86.31 101 TRP A O 1
ATOM 864 N N . LEU A 1 102 ? -5.785 7.281 -3.264 1.00 84.12 102 LEU A N 1
ATOM 865 C CA . LEU A 1 102 ? -4.809 7.809 -2.316 1.00 84.12 102 LEU A CA 1
ATOM 866 C C . LEU A 1 102 ? -4.611 6.876 -1.131 1.00 84.12 102 LEU A C 1
ATOM 868 O O . LEU A 1 102 ? -5.551 6.553 -0.407 1.00 84.12 102 LEU A O 1
ATOM 872 N N . LEU A 1 103 ? -3.360 6.486 -0.906 1.00 85.19 103 LEU A N 1
ATOM 873 C CA . LEU A 1 103 ? -2.962 5.708 0.257 1.00 85.19 103 LEU A CA 1
ATOM 874 C C . LEU A 1 103 ? -2.823 6.618 1.484 1.00 85.19 103 LEU A C 1
ATOM 876 O O . LEU A 1 103 ? -2.036 7.564 1.483 1.00 85.19 103 LEU A O 1
ATOM 880 N N . LEU A 1 104 ? -3.549 6.294 2.552 1.00 84.06 104 LEU A N 1
ATOM 881 C CA . LEU A 1 104 ? -3.467 6.966 3.841 1.00 84.06 104 LEU A CA 1
ATOM 882 C C . LEU A 1 104 ? -3.152 5.961 4.952 1.00 84.06 104 LEU A C 1
ATOM 884 O O . LEU A 1 104 ? -3.956 5.087 5.275 1.00 84.06 104 LEU A O 1
ATOM 888 N N . ASN A 1 105 ? -2.011 6.156 5.609 1.00 86.62 105 ASN A N 1
ATOM 889 C CA . ASN A 1 105 ? -1.648 5.446 6.832 1.00 86.62 105 ASN A CA 1
ATOM 890 C C . ASN A 1 105 ? -1.894 6.362 8.044 1.00 86.62 105 ASN A C 1
ATOM 892 O O . ASN A 1 105 ? -1.031 7.180 8.379 1.00 86.62 105 ASN A O 1
ATOM 896 N N . PRO A 1 106 ? -3.053 6.263 8.724 1.00 82.75 106 PRO A N 1
ATOM 897 C CA . PRO A 1 106 ? -3.458 7.215 9.765 1.00 82.75 106 PRO A CA 1
ATOM 898 C C . PRO A 1 106 ? -2.557 7.196 11.014 1.00 82.75 106 PRO A C 1
ATOM 900 O O . PRO A 1 106 ? -2.530 8.163 11.780 1.00 82.75 106 PRO A O 1
ATOM 903 N N . GLU A 1 107 ? -1.796 6.118 11.212 1.00 82.12 107 GLU A N 1
ATOM 904 C CA . GLU A 1 107 ? -0.785 5.980 12.268 1.00 82.12 107 GLU A CA 1
ATOM 905 C C . GLU A 1 107 ? 0.418 6.919 12.047 1.00 82.12 107 GLU A C 1
ATOM 907 O O . GLU A 1 107 ? 1.083 7.347 12.996 1.00 82.12 107 GLU A O 1
ATOM 912 N N . GLY A 1 108 ? 0.696 7.271 10.784 1.00 77.50 108 GLY A N 1
ATOM 913 C CA . GLY A 1 108 ? 1.787 8.159 10.371 1.00 77.50 108 GLY A CA 1
ATOM 914 C C . GLY A 1 108 ? 3.195 7.597 10.599 1.00 77.50 108 GLY A C 1
ATOM 915 O O . GLY A 1 108 ? 4.186 8.293 10.384 1.00 77.50 108 GLY A O 1
ATOM 916 N N . THR A 1 109 ? 3.315 6.358 11.073 1.00 82.81 109 THR A N 1
ATOM 917 C CA . THR A 1 109 ? 4.590 5.689 11.318 1.00 82.81 109 THR A CA 1
ATOM 918 C C . THR A 1 109 ? 4.395 4.179 11.375 1.00 82.81 109 THR A C 1
ATOM 920 O O . THR A 1 109 ? 3.280 3.715 11.584 1.00 82.81 109 THR A O 1
ATOM 923 N N . ARG A 1 110 ? 5.486 3.426 11.206 1.00 85.69 110 ARG A N 1
ATOM 924 C CA . ARG A 1 110 ? 5.466 1.967 11.337 1.00 85.69 110 ARG A CA 1
ATOM 925 C C . ARG A 1 110 ? 5.211 1.539 12.775 1.00 85.69 110 ARG A C 1
ATOM 927 O O . ARG A 1 110 ? 5.810 2.118 13.693 1.00 85.69 110 ARG A O 1
ATOM 934 N N . TYR A 1 111 ? 4.415 0.488 12.925 1.00 87.62 111 TYR A N 1
ATOM 935 C CA . TYR A 1 111 ? 4.185 -0.206 14.180 1.00 87.62 111 TYR A CA 1
ATOM 936 C C . TYR A 1 111 ? 5.499 -0.763 14.740 1.00 87.62 111 TYR A C 1
ATOM 938 O O . TYR A 1 111 ? 6.197 -1.538 14.087 1.00 87.62 111 TYR A O 1
ATOM 946 N N . THR A 1 112 ? 5.829 -0.379 15.970 1.00 89.00 112 THR A N 1
ATOM 947 C CA . THR A 1 112 ? 6.865 -1.023 16.787 1.00 89.00 112 THR A CA 1
ATOM 948 C C . THR A 1 112 ? 6.341 -1.147 18.210 1.00 89.00 112 THR A C 1
ATOM 950 O O . THR A 1 112 ? 5.440 -0.400 18.602 1.00 89.00 112 THR A O 1
ATOM 953 N N . LYS A 1 113 ? 6.890 -2.078 18.995 1.00 89.69 113 LYS A N 1
ATOM 954 C CA . LYS A 1 113 ? 6.419 -2.322 20.365 1.00 89.69 113 LYS A CA 1
ATOM 955 C C . LYS A 1 113 ? 6.559 -1.072 21.239 1.00 89.69 113 LYS A C 1
ATOM 957 O O . LYS A 1 113 ? 5.636 -0.714 21.957 1.00 89.69 113 LYS A O 1
ATOM 962 N N . GLU A 1 114 ? 7.666 -0.356 21.089 1.00 91.12 114 GLU A N 1
ATOM 963 C CA . GLU A 1 114 ? 7.966 0.869 21.834 1.00 91.12 114 GLU A CA 1
ATOM 964 C C . GLU A 1 114 ? 6.941 1.970 21.524 1.00 91.12 114 GLU A C 1
ATOM 966 O O . GLU A 1 114 ? 6.402 2.608 22.426 1.00 91.12 114 GLU A O 1
ATOM 971 N N . LYS A 1 115 ? 6.606 2.155 20.241 1.00 89.75 115 LYS A N 1
ATOM 972 C CA . LYS A 1 115 ? 5.608 3.143 19.807 1.00 89.75 115 LYS A CA 1
ATOM 973 C C . LYS A 1 115 ? 4.188 2.747 20.185 1.00 89.75 115 LYS A C 1
ATOM 975 O O . LYS A 1 115 ? 3.348 3.620 20.397 1.00 89.75 115 LYS A O 1
ATOM 980 N N . HIS A 1 116 ? 3.902 1.449 20.241 1.00 92.81 116 HIS A N 1
ATOM 981 C CA . HIS A 1 116 ? 2.620 0.947 20.719 1.00 92.81 116 HIS A CA 1
ATOM 982 C C . HIS A 1 116 ? 2.431 1.267 22.201 1.00 92.81 116 HIS A C 1
ATOM 984 O O . HIS A 1 116 ? 1.401 1.833 22.563 1.00 92.81 116 HIS A O 1
ATOM 990 N N . ASP A 1 117 ? 3.458 1.060 23.027 1.00 92.12 117 ASP A N 1
ATOM 991 C CA . ASP A 1 117 ? 3.432 1.435 24.445 1.00 92.12 117 ASP A CA 1
ATOM 992 C C . ASP A 1 117 ? 3.223 2.950 24.641 1.00 92.12 117 ASP A C 1
ATOM 994 O O . ASP A 1 117 ? 2.433 3.373 25.491 1.00 92.12 117 ASP A O 1
ATOM 998 N N . GLU A 1 118 ? 3.882 3.788 23.836 1.00 91.31 118 GLU A N 1
ATOM 999 C CA . GLU A 1 118 ? 3.658 5.242 23.820 1.00 91.31 118 GLU A CA 1
ATOM 1000 C C . GLU A 1 118 ? 2.230 5.607 23.389 1.00 91.31 118 GLU A C 1
ATOM 1002 O O . GLU A 1 118 ? 1.566 6.424 24.032 1.00 91.31 118 GLU A O 1
ATOM 1007 N N . SER A 1 119 ? 1.729 4.963 22.334 1.00 90.69 119 SER A N 1
ATOM 1008 C CA . SER A 1 119 ? 0.362 5.131 21.839 1.00 90.69 119 SER A CA 1
ATOM 1009 C C . SER A 1 119 ? -0.675 4.768 22.906 1.00 90.69 119 SER A C 1
ATOM 1011 O O . SER A 1 119 ? -1.666 5.481 23.064 1.00 90.69 119 SER A O 1
ATOM 1013 N N . LEU A 1 120 ? -0.445 3.705 23.683 1.00 92.62 120 LEU A N 1
ATOM 1014 C CA . LEU A 1 120 ? -1.324 3.301 24.780 1.00 92.62 120 LEU A CA 1
ATOM 1015 C C . LEU A 1 120 ? -1.340 4.328 25.916 1.00 92.62 120 LEU A C 1
ATOM 1017 O O . LEU A 1 120 ? -2.406 4.601 26.468 1.00 92.62 120 LEU A O 1
ATOM 1021 N N . LYS A 1 121 ? -0.187 4.910 26.271 1.00 92.38 121 LYS A N 1
ATOM 1022 C CA . LYS A 1 121 ? -0.120 5.989 27.274 1.00 92.38 121 LYS A CA 1
ATOM 1023 C C . LYS A 1 121 ? -0.929 7.200 26.817 1.00 92.38 121 LYS A C 1
ATOM 1025 O O . LYS A 1 121 ? -1.804 7.656 27.550 1.00 92.38 121 LYS A O 1
ATOM 1030 N N . PHE A 1 122 ? -0.721 7.637 25.575 1.00 89.94 122 PHE A N 1
ATOM 1031 C CA . PHE A 1 122 ? -1.482 8.733 24.977 1.00 89.94 122 PHE A CA 1
ATOM 1032 C C . PHE A 1 122 ? -2.992 8.449 24.947 1.00 89.94 122 PHE A C 1
ATOM 1034 O O . PHE A 1 122 ? -3.797 9.313 25.300 1.00 89.94 122 PHE A O 1
ATOM 1041 N N . ALA A 1 123 ? -3.392 7.233 24.562 1.00 90.44 123 ALA A N 1
ATOM 1042 C CA . ALA A 1 123 ? -4.795 6.840 24.523 1.00 90.44 123 ALA A CA 1
ATOM 1043 C C . ALA A 1 123 ? -5.440 6.885 25.917 1.00 90.44 123 ALA A C 1
ATOM 1045 O O . ALA A 1 123 ? -6.535 7.427 26.055 1.00 90.44 123 ALA A O 1
ATOM 1046 N N . LYS A 1 124 ? -4.742 6.411 26.961 1.00 91.88 124 LYS A N 1
ATOM 1047 C CA . LYS A 1 124 ? -5.208 6.506 28.357 1.00 91.88 124 LYS A CA 1
ATOM 1048 C C . LYS A 1 124 ? -5.383 7.956 28.802 1.00 91.88 124 LYS A C 1
ATOM 1050 O O . LYS A 1 124 ? -6.430 8.301 29.336 1.00 91.88 124 LYS A O 1
ATOM 1055 N N . GLU A 1 125 ? -4.401 8.815 28.540 1.00 92.12 125 GLU A N 1
ATOM 1056 C CA . GLU A 1 125 ? -4.456 10.238 28.910 1.00 92.12 125 GLU A CA 1
ATOM 1057 C C . GLU A 1 125 ? -5.604 10.990 28.226 1.00 92.12 125 GLU A C 1
ATOM 1059 O O . GLU A 1 125 ? -6.181 11.917 28.794 1.00 92.12 125 GLU A O 1
ATOM 1064 N N . LYS A 1 126 ? -5.944 10.604 26.993 1.00 88.19 126 LYS A N 1
ATOM 1065 C CA . LYS A 1 126 ? -7.000 11.235 26.192 1.00 88.19 126 LYS A CA 1
ATOM 1066 C C . LYS A 1 126 ? -8.351 10.523 26.277 1.00 88.19 126 LYS A C 1
ATOM 1068 O O . LYS A 1 126 ? -9.260 10.914 25.548 1.00 88.19 126 LYS A O 1
ATOM 1073 N N . ASN A 1 127 ? -8.496 9.523 27.153 1.00 87.62 127 ASN A N 1
ATOM 1074 C CA . ASN A 1 127 ? -9.695 8.683 27.273 1.00 87.62 127 ASN A CA 1
ATOM 1075 C C . ASN A 1 127 ? -10.148 8.090 25.926 1.00 87.62 127 ASN A C 1
ATOM 1077 O O . ASN A 1 127 ? -11.334 8.058 25.598 1.00 87.62 127 ASN A O 1
ATOM 1081 N N . LEU A 1 128 ? -9.185 7.650 25.118 1.00 88.00 128 LEU A N 1
ATOM 1082 C CA . LEU A 1 128 ? -9.422 6.966 23.855 1.00 88.00 128 LEU A CA 1
ATOM 1083 C C . LEU A 1 128 ? -9.420 5.444 24.067 1.00 88.00 128 LEU A C 1
ATOM 1085 O O . LEU A 1 128 ? -8.728 4.949 24.960 1.00 88.00 128 LEU A O 1
ATOM 1089 N N . PRO A 1 129 ? -10.152 4.683 23.234 1.00 87.81 129 PRO A N 1
ATOM 1090 C CA . PRO A 1 129 ? -10.080 3.228 23.244 1.00 87.81 129 PRO A CA 1
ATOM 1091 C C . PRO A 1 129 ? -8.644 2.720 23.069 1.00 87.81 129 PRO A C 1
ATOM 1093 O O . PRO A 1 129 ? -7.887 3.230 22.240 1.00 87.81 129 PRO A O 1
ATOM 1096 N N . LEU A 1 130 ? -8.292 1.699 23.851 1.00 90.81 130 LEU A N 1
ATOM 1097 C CA . LEU A 1 130 ? -6.975 1.071 23.825 1.00 90.81 130 LEU A CA 1
ATOM 1098 C C . LEU A 1 130 ? -6.925 0.029 22.706 1.00 90.81 130 LEU A C 1
ATOM 1100 O O . LEU A 1 130 ? -7.639 -0.969 22.759 1.00 90.81 130 LEU A O 1
ATOM 1104 N N . LEU A 1 131 ? -6.084 0.290 21.709 1.00 91.19 131 LEU A N 1
ATOM 1105 C CA . LEU A 1 131 ? -5.874 -0.567 20.542 1.00 91.19 131 LEU A CA 1
ATOM 1106 C C . LEU A 1 131 ? -4.821 -1.639 20.838 1.00 91.19 131 LEU A C 1
ATOM 1108 O O . LEU A 1 131 ? -3.787 -1.334 21.440 1.00 91.19 131 LEU A O 1
ATOM 1112 N N . LYS A 1 132 ? -5.050 -2.881 20.405 1.00 90.19 132 LYS A N 1
ATOM 1113 C CA . LYS A 1 132 ? -4.130 -4.008 20.657 1.00 90.19 132 LYS A CA 1
ATOM 1114 C C . LYS A 1 132 ? -3.126 -4.234 19.533 1.00 90.19 132 LYS A C 1
ATOM 1116 O O . LYS A 1 132 ? -1.994 -4.617 19.809 1.00 90.19 132 LYS A O 1
ATOM 1121 N N . HIS A 1 133 ? -3.537 -4.005 18.294 1.00 90.31 133 HIS A N 1
ATOM 1122 C CA . HIS A 1 133 ? -2.778 -4.333 17.089 1.00 90.31 133 HIS A CA 1
ATOM 1123 C C . HIS A 1 133 ? -2.445 -3.106 16.229 1.00 90.31 133 HIS A C 1
ATOM 1125 O O . HIS A 1 133 ? -1.610 -3.203 15.333 1.00 90.31 133 HIS A O 1
ATOM 1131 N N . HIS A 1 134 ? -3.054 -1.955 16.521 1.00 90.00 134 HIS A N 1
ATOM 1132 C CA . HIS A 1 134 ? -2.848 -0.694 15.806 1.00 90.00 134 HIS A CA 1
ATOM 1133 C C . HIS A 1 134 ? -2.321 0.416 16.721 1.00 90.00 134 HIS A C 1
ATOM 1135 O O . HIS A 1 134 ? -2.535 0.411 17.937 1.00 90.00 134 HIS A O 1
ATOM 1141 N N . LEU A 1 135 ? -1.662 1.417 16.131 1.00 89.75 135 LEU A N 1
ATOM 1142 C CA . LEU A 1 135 ? -1.364 2.675 16.817 1.00 89.75 135 LEU A CA 1
ATOM 1143 C C . LEU A 1 135 ? -2.575 3.618 16.777 1.00 89.75 135 LEU A C 1
ATOM 1145 O O . LEU A 1 135 ? -3.381 3.604 15.847 1.00 89.75 135 LEU A O 1
ATOM 1149 N N . THR A 1 136 ? -2.682 4.489 17.780 1.00 87.44 136 THR A N 1
ATOM 1150 C CA . THR A 1 136 ? -3.710 5.532 17.812 1.00 87.44 136 THR A CA 1
ATOM 1151 C C . THR A 1 136 ? -3.494 6.481 16.630 1.00 87.44 136 THR A C 1
ATOM 1153 O O . THR A 1 136 ? -2.403 7.048 16.506 1.00 87.44 136 THR A O 1
ATOM 1156 N N . PRO A 1 137 ? -4.512 6.705 15.777 1.00 84.25 137 PRO A N 1
ATOM 1157 C CA . PRO A 1 137 ? -4.409 7.641 14.665 1.00 84.25 137 PRO A CA 1
ATOM 1158 C C . PRO A 1 137 ? -3.958 9.028 15.114 1.00 84.25 137 PRO A C 1
ATOM 1160 O O . PRO A 1 137 ? -4.504 9.596 16.062 1.00 84.25 137 PRO A O 1
ATOM 1163 N N . ARG A 1 138 ? -2.994 9.607 14.391 1.00 74.88 138 ARG A N 1
ATOM 1164 C CA . ARG A 1 138 ? -2.526 10.983 14.641 1.00 74.88 138 ARG A CA 1
ATOM 1165 C C . ARG A 1 138 ? -3.530 12.029 14.163 1.00 74.88 138 ARG A C 1
ATOM 1167 O O . ARG A 1 138 ? -3.482 13.185 14.581 1.00 74.88 138 ARG A O 1
ATOM 1174 N N . THR A 1 139 ? -4.434 11.635 13.273 1.00 67.31 139 THR A N 1
ATOM 1175 C CA . THR A 1 139 ? -5.462 12.507 12.718 1.00 67.31 139 THR A CA 1
ATOM 1176 C C . THR A 1 139 ? -6.576 12.753 13.739 1.00 67.31 139 THR A C 1
ATOM 1178 O O . THR A 1 139 ? -7.043 11.858 14.445 1.00 67.31 139 THR A O 1
ATOM 1181 N N . LYS A 1 140 ? -7.037 14.007 13.820 1.00 59.91 140 LYS A N 1
ATOM 1182 C CA . LYS A 1 140 ? -8.170 14.399 14.680 1.00 59.91 140 LYS A CA 1
ATOM 1183 C C . LYS A 1 140 ? -9.536 13.986 14.103 1.00 59.91 140 LYS A C 1
ATOM 1185 O O . LYS A 1 140 ? -10.548 14.206 14.758 1.00 59.91 140 LYS A O 1
ATOM 1190 N N . GLY A 1 141 ? -9.574 13.422 12.893 1.00 60.44 141 GLY A N 1
ATOM 1191 C CA . GLY A 1 141 ? -10.805 13.046 12.199 1.00 60.44 141 GLY A CA 1
ATOM 1192 C C . GLY A 1 141 ? -11.472 11.804 12.795 1.00 60.44 141 GLY A C 1
ATOM 1193 O O . GLY A 1 141 ? -10.829 10.773 12.993 1.00 60.44 141 GLY A O 1
ATOM 1194 N N . SER A 1 142 ? -12.778 11.893 13.053 1.00 67.00 142 SER A N 1
ATOM 1195 C CA . SER A 1 142 ? -13.600 10.785 13.558 1.00 67.00 142 SER A CA 1
ATOM 1196 C C . SER A 1 142 ? -13.676 9.550 12.637 1.00 67.00 142 SER A C 1
ATOM 1198 O O . SER A 1 142 ? -13.580 8.444 13.173 1.00 67.00 142 SER A O 1
ATOM 1200 N N . PRO A 1 143 ? -13.815 9.657 11.294 1.00 75.38 143 PRO A N 1
ATOM 1201 C CA . PRO A 1 143 ? -14.036 8.472 10.458 1.00 75.38 143 PRO A CA 1
ATOM 1202 C C . PRO A 1 143 ? -12.790 7.589 10.321 1.00 75.38 143 PRO A C 1
ATOM 1204 O O . PRO A 1 143 ? -12.898 6.371 10.429 1.00 75.38 143 PRO A O 1
ATOM 1207 N N . GLN A 1 144 ? -11.592 8.173 10.187 1.00 75.94 144 GLN A N 1
ATOM 1208 C CA . GLN A 1 144 ? -10.345 7.392 10.153 1.00 75.94 144 GLN A CA 1
ATOM 1209 C C . GLN A 1 144 ? -10.134 6.642 11.469 1.00 75.94 144 GLN A C 1
ATOM 1211 O O . GLN A 1 144 ? -9.660 5.509 11.482 1.00 75.94 144 GLN A O 1
ATOM 1216 N N . ARG A 1 145 ? -10.519 7.269 12.584 1.00 79.69 145 ARG A N 1
ATOM 1217 C CA . ARG A 1 145 ? -10.417 6.664 13.905 1.00 79.69 145 ARG A CA 1
ATOM 1218 C C . ARG A 1 145 ? -11.353 5.468 14.056 1.00 79.69 145 ARG A C 1
ATOM 1220 O O . ARG A 1 145 ? -10.913 4.420 14.514 1.00 79.69 145 ARG A O 1
ATOM 1227 N N . LEU A 1 146 ? -12.606 5.610 13.621 1.00 83.31 146 LEU A N 1
ATOM 1228 C CA . LEU A 1 146 ? -13.569 4.510 13.607 1.00 83.31 146 LEU A CA 1
ATOM 1229 C C . LEU A 1 146 ? -13.073 3.342 12.750 1.00 83.31 146 LEU A C 1
ATOM 1231 O O . LEU A 1 146 ? -13.120 2.204 13.205 1.00 83.31 146 LEU A O 1
ATOM 1235 N N . GLN A 1 147 ? -12.533 3.630 11.563 1.00 84.12 147 GLN A N 1
ATOM 1236 C CA . GLN A 1 147 ? -11.984 2.603 10.681 1.00 84.12 147 GLN A CA 1
ATOM 1237 C C . GLN A 1 147 ? -10.866 1.807 11.367 1.00 84.12 147 GLN A C 1
ATOM 1239 O O . GLN A 1 147 ? -10.886 0.582 11.333 1.00 84.12 147 GLN A O 1
ATOM 1244 N N . VAL A 1 148 ? -9.930 2.485 12.041 1.00 86.12 148 VAL A N 1
ATOM 1245 C CA . VAL A 1 148 ? -8.834 1.818 12.764 1.00 86.12 148 VAL A CA 1
ATOM 1246 C C . VAL A 1 148 ? -9.350 0.989 13.942 1.00 86.12 148 VAL A C 1
ATOM 1248 O O . VAL A 1 148 ? -8.875 -0.124 14.141 1.00 86.12 148 VAL A O 1
ATOM 1251 N N . TYR A 1 149 ? -10.364 1.460 14.679 1.00 88.12 149 TYR A N 1
ATOM 1252 C CA . TYR A 1 149 ? -11.000 0.652 15.730 1.00 88.12 149 TYR A CA 1
ATOM 1253 C C . TYR A 1 149 ? -11.643 -0.622 15.178 1.00 88.12 149 TYR A C 1
ATOM 1255 O O . TYR A 1 149 ? -11.501 -1.689 15.774 1.00 88.12 149 TYR A O 1
ATOM 1263 N N . CYS A 1 150 ? -12.346 -0.526 14.049 1.00 88.81 150 CYS A N 1
ATOM 1264 C CA . CYS A 1 150 ? -12.925 -1.693 13.390 1.00 88.81 150 CYS A CA 1
ATOM 1265 C C . CYS A 1 150 ? -11.832 -2.661 12.919 1.00 88.81 150 CYS A C 1
ATOM 1267 O O . CYS A 1 150 ? -11.942 -3.859 13.171 1.00 88.81 150 CYS A O 1
ATOM 1269 N N . SER A 1 151 ? -10.760 -2.155 12.300 1.00 89.38 151 SER A N 1
ATOM 1270 C CA . SER A 1 151 ? -9.621 -2.972 11.861 1.00 89.38 151 SER A CA 1
ATOM 1271 C C . SER A 1 151 ? -8.940 -3.703 13.016 1.00 89.38 151 SER A C 1
ATOM 1273 O O . SER A 1 151 ? -8.631 -4.884 12.882 1.00 89.38 151 SER A O 1
ATOM 1275 N N . ASP A 1 152 ? -8.770 -3.051 14.168 1.00 91.44 152 ASP A N 1
ATOM 1276 C CA . ASP A 1 152 ? -8.189 -3.668 15.365 1.00 91.44 152 ASP A CA 1
ATOM 1277 C C . ASP A 1 152 ? -9.027 -4.855 15.859 1.00 91.44 152 ASP A C 1
ATOM 1279 O O . ASP A 1 152 ? -8.496 -5.943 16.074 1.00 91.44 152 ASP A O 1
ATOM 1283 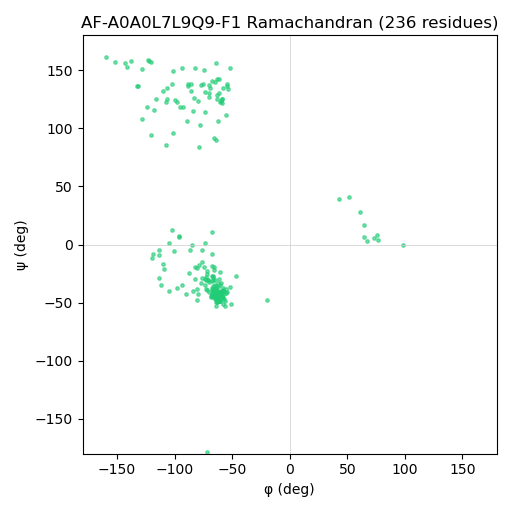N N . LYS A 1 153 ? -10.355 -4.684 15.929 1.00 92.81 153 LYS A N 1
ATOM 1284 C CA . LYS A 1 153 ? -11.285 -5.762 16.304 1.00 92.81 153 LYS A CA 1
ATOM 1285 C C . LYS A 1 153 ? -11.317 -6.902 15.291 1.00 92.81 153 LYS A C 1
ATOM 1287 O O . LYS A 1 153 ? -11.422 -8.062 15.679 1.00 92.81 153 LYS A O 1
ATOM 1292 N N . MET A 1 154 ? -11.261 -6.592 13.996 1.00 93.00 154 MET A N 1
ATOM 1293 C CA . MET A 1 154 ? -11.208 -7.614 12.947 1.00 93.00 154 MET A CA 1
ATOM 1294 C C . MET A 1 154 ? -9.917 -8.425 13.033 1.00 93.00 154 MET A C 1
ATOM 1296 O O . MET A 1 154 ? -9.958 -9.650 12.920 1.00 93.00 154 MET A O 1
ATOM 1300 N N . GLN A 1 155 ? -8.785 -7.764 13.278 1.00 92.56 155 GLN A N 1
ATOM 1301 C CA . GLN A 1 155 ? -7.506 -8.437 13.463 1.00 92.56 155 GLN A CA 1
ATOM 1302 C C . GLN A 1 155 ? -7.515 -9.323 14.712 1.00 92.56 155 GLN A C 1
ATOM 1304 O O . GLN A 1 155 ? -7.082 -10.470 14.636 1.00 92.56 155 GLN A O 1
ATOM 1309 N N . GLU A 1 156 ? -8.070 -8.841 15.825 1.00 93.69 156 GLU A N 1
ATOM 1310 C CA . GLU A 1 156 ? -8.234 -9.641 17.041 1.00 93.69 156 GLU A CA 1
ATOM 1311 C C . GLU A 1 156 ? -9.128 -10.872 16.797 1.00 93.69 156 GLU A C 1
ATOM 1313 O O . GLU A 1 156 ? -8.719 -11.997 17.082 1.00 93.69 156 GLU A O 1
ATOM 1318 N N . SER A 1 157 ? -10.296 -10.685 16.171 1.00 94.25 157 SER A N 1
ATOM 1319 C CA . SER A 1 157 ? -11.205 -11.779 15.793 1.00 94.25 157 SER A CA 1
ATOM 1320 C C . SER A 1 157 ? -10.500 -12.831 14.933 1.00 94.25 157 SER A C 1
ATOM 1322 O O . SER A 1 157 ? -10.695 -14.034 15.130 1.00 94.25 157 SER A O 1
ATOM 1324 N N . PHE A 1 158 ? -9.667 -12.398 13.983 1.00 93.81 158 PHE A N 1
ATOM 1325 C CA . PHE A 1 158 ? -8.918 -13.304 13.119 1.00 93.81 158 PHE A CA 1
ATOM 1326 C C . PHE A 1 158 ? -7.861 -14.095 13.892 1.00 93.81 158 PHE A C 1
ATOM 1328 O O . PHE A 1 158 ? -7.762 -15.306 13.707 1.00 93.81 158 PHE A O 1
ATOM 1335 N N . LEU A 1 159 ? -7.113 -13.443 14.784 1.00 93.25 159 LEU A N 1
ATOM 1336 C CA . LEU A 1 159 ? -6.105 -14.108 15.611 1.00 93.25 159 LEU A CA 1
ATOM 1337 C C . LEU A 1 159 ? -6.725 -15.123 16.583 1.00 93.25 159 LEU A C 1
ATOM 1339 O O . LEU A 1 159 ? -6.133 -16.176 16.809 1.00 93.25 159 LEU A O 1
ATOM 1343 N N . ASN A 1 160 ? -7.920 -14.844 17.110 1.00 93.94 160 ASN A N 1
ATOM 1344 C CA . ASN A 1 160 ? -8.614 -15.735 18.042 1.00 93.94 160 ASN A CA 1
ATOM 1345 C C . ASN A 1 160 ? -9.329 -16.900 17.342 1.00 93.94 160 ASN A C 1
ATOM 1347 O O . ASN A 1 160 ? -9.294 -18.033 17.817 1.00 93.94 160 ASN A O 1
ATOM 1351 N N . THR A 1 161 ? -10.011 -16.629 16.224 1.00 93.06 161 THR A N 1
ATOM 1352 C CA . THR A 1 161 ? -10.993 -17.564 15.637 1.00 93.06 161 THR A CA 1
ATOM 1353 C C . THR A 1 161 ? -10.661 -18.044 14.226 1.00 93.06 161 THR A C 1
ATOM 1355 O O . THR A 1 161 ? -11.383 -18.888 13.683 1.00 93.06 161 THR A O 1
ATOM 1358 N N . GLY A 1 162 ? -9.630 -17.473 13.597 1.00 91.56 162 GLY A N 1
ATOM 1359 C CA . GLY A 1 162 ? -9.313 -17.660 12.180 1.00 91.56 162 GLY A CA 1
ATOM 1360 C C . GLY A 1 162 ? -10.259 -16.933 11.214 1.00 91.56 162 GLY A C 1
ATOM 136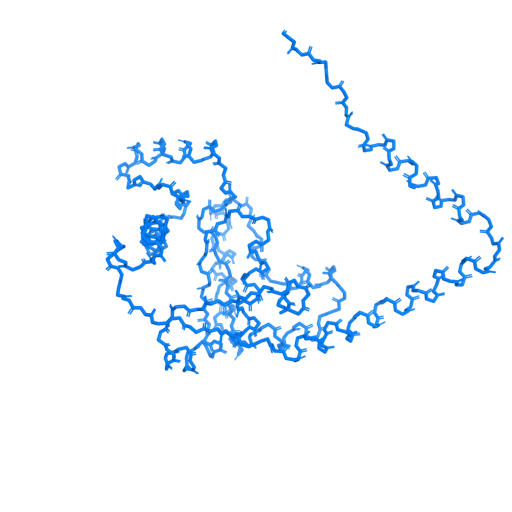1 O O . GLY A 1 162 ? -10.159 -17.129 10.007 1.00 91.56 162 GLY A O 1
ATOM 1362 N N . SER A 1 163 ? -11.194 -16.112 11.709 1.00 91.56 163 SER A N 1
ATOM 1363 C CA . SER A 1 163 ? -12.146 -15.348 10.893 1.00 91.56 163 SER A CA 1
ATOM 1364 C C . SER A 1 163 ? -12.195 -13.885 11.325 1.00 91.56 163 SER A C 1
ATOM 1366 O O . SER A 1 163 ? -12.287 -13.586 12.514 1.00 91.56 163 SER A O 1
ATOM 1368 N N . PHE A 1 164 ? -12.210 -12.964 10.359 1.00 91.50 164 PHE A N 1
ATOM 1369 C CA . PHE A 1 164 ? -12.319 -11.525 10.622 1.00 91.50 164 PHE A CA 1
ATOM 1370 C C . PHE A 1 164 ? -13.677 -11.100 11.208 1.00 91.50 164 PHE A C 1
ATOM 1372 O O . PHE A 1 164 ? -13.768 -10.012 11.771 1.00 91.50 164 PHE A O 1
ATOM 1379 N N . PHE A 1 165 ? -14.728 -11.920 11.087 1.00 93.88 165 PHE A N 1
ATOM 1380 C CA . PHE A 1 165 ? -16.118 -11.486 11.313 1.00 93.88 165 PHE A CA 1
ATOM 1381 C C . PHE A 1 165 ? -16.771 -12.031 12.587 1.00 93.88 165 PHE A C 1
ATOM 1383 O O . PHE A 1 165 ? -17.735 -11.449 13.074 1.00 93.88 165 PHE A O 1
ATOM 1390 N N . LYS A 1 166 ? -16.265 -13.138 13.145 1.00 91.06 166 LYS A N 1
ATOM 1391 C CA . LYS A 1 166 ? -16.924 -13.843 14.259 1.00 91.06 166 LYS A CA 1
ATOM 1392 C C . LYS A 1 166 ? -17.039 -13.002 15.533 1.00 91.06 166 LYS A C 1
ATOM 1394 O O . LYS A 1 166 ? -18.090 -13.011 16.163 1.00 91.06 166 LYS A O 1
ATOM 1399 N N . GLU A 1 167 ? -15.978 -12.289 15.904 1.00 91.69 167 GLU A N 1
ATOM 1400 C CA . GLU A 1 167 ? -15.904 -11.520 17.158 1.00 91.69 167 GLU A CA 1
ATOM 1401 C C . GLU A 1 167 ? -15.843 -10.003 16.926 1.00 91.69 167 GLU A C 1
ATOM 1403 O O . GLU A 1 167 ? -15.953 -9.219 17.867 1.00 91.69 167 GLU A O 1
ATOM 1408 N N . SER A 1 168 ? -15.686 -9.558 15.677 1.00 90.06 168 SER A N 1
ATOM 1409 C CA . SER A 1 168 ? -15.488 -8.139 15.362 1.00 90.06 168 SER A CA 1
ATOM 1410 C C . SER A 1 168 ? -16.778 -7.316 15.344 1.00 90.06 168 SER A C 1
ATOM 1412 O O . SER A 1 168 ? -16.722 -6.090 15.467 1.00 90.06 168 SER A O 1
ATOM 1414 N N . GLY A 1 169 ? -17.936 -7.972 15.198 1.00 88.38 169 GLY A N 1
ATOM 1415 C CA . GLY A 1 169 ? -19.238 -7.321 15.016 1.00 88.38 169 GLY A CA 1
ATOM 1416 C C . GLY A 1 169 ? -19.461 -6.759 13.606 1.00 88.38 169 GLY A C 1
ATOM 1417 O O . GLY A 1 169 ? -20.446 -6.057 13.382 1.00 88.38 169 GLY A O 1
ATOM 1418 N N . VAL A 1 170 ? -18.560 -7.051 12.663 1.00 88.81 170 VAL A N 1
ATOM 1419 C CA . VAL A 1 170 ? -18.685 -6.677 11.249 1.00 88.81 170 VAL A CA 1
ATOM 1420 C C . VAL A 1 170 ? -19.443 -7.783 10.502 1.00 88.81 170 VAL A C 1
ATOM 1422 O O . VAL A 1 170 ? -19.146 -8.959 10.723 1.00 88.81 170 VAL A O 1
ATOM 1425 N N . PRO A 1 171 ? -20.406 -7.450 9.618 1.00 89.69 171 PRO A N 1
ATOM 1426 C CA . PRO A 1 171 ? -21.097 -8.445 8.804 1.00 89.69 171 PRO A CA 1
ATOM 1427 C C . PRO A 1 171 ? -20.120 -9.313 8.008 1.00 89.69 171 PRO A C 1
ATOM 1429 O O . PRO A 1 171 ? -19.167 -8.804 7.420 1.00 89.69 171 PRO A O 1
ATOM 1432 N N . SER A 1 172 ? -20.373 -10.622 7.978 1.00 90.06 172 SER A N 1
ATOM 1433 C CA . SER A 1 172 ? -19.541 -11.558 7.223 1.00 90.06 172 SER A CA 1
ATOM 1434 C C . SER A 1 172 ? -19.723 -11.366 5.726 1.00 90.06 172 SER A C 1
ATOM 1436 O O . SER A 1 172 ? -20.847 -11.247 5.239 1.00 90.06 172 SER A O 1
ATOM 1438 N N . VAL A 1 173 ? -18.609 -11.398 5.001 1.00 91.75 173 VAL A N 1
ATOM 1439 C CA . VAL A 1 173 ? -18.578 -11.315 3.542 1.00 91.75 173 VAL A CA 1
ATOM 1440 C C . VAL A 1 173 ? -17.672 -12.415 3.011 1.00 91.75 173 VAL A C 1
ATOM 1442 O O . VAL A 1 173 ? -16.594 -12.651 3.557 1.00 91.75 173 VAL A O 1
ATOM 1445 N N . GLU A 1 174 ? -18.114 -13.090 1.953 1.00 90.31 174 GLU A N 1
ATOM 1446 C CA . GLU A 1 174 ? -17.320 -14.133 1.310 1.00 90.31 174 GLU A CA 1
ATOM 1447 C C . GLU A 1 174 ? -16.123 -13.522 0.568 1.00 90.31 174 GLU A C 1
ATOM 1449 O O . GLU A 1 174 ? -16.299 -12.571 -0.203 1.00 90.31 174 GLU A O 1
ATOM 1454 N N . PRO A 1 175 ? -14.900 -14.040 0.776 1.00 92.31 175 PRO A N 1
ATOM 1455 C CA . PRO A 1 175 ? -13.735 -13.546 0.070 1.00 92.31 175 PRO A CA 1
ATOM 1456 C C . PRO A 1 175 ? -13.723 -14.010 -1.383 1.00 92.31 175 PRO A C 1
ATOM 1458 O O . PRO A 1 175 ? -14.119 -15.129 -1.713 1.00 92.31 175 PRO A O 1
ATOM 1461 N N . PHE A 1 176 ? -13.130 -13.194 -2.244 1.00 91.62 176 PHE A N 1
ATOM 1462 C CA . PHE A 1 176 ? -12.707 -13.624 -3.571 1.00 91.62 176 PHE A CA 1
ATOM 1463 C C . PHE A 1 176 ? -11.246 -13.255 -3.820 1.00 91.62 176 PHE A C 1
ATOM 1465 O O . PHE A 1 176 ? -10.712 -12.292 -3.264 1.00 91.62 176 PHE A O 1
ATOM 1472 N N . ALA A 1 177 ? -10.587 -14.053 -4.659 1.00 88.62 177 ALA A N 1
ATOM 1473 C CA . ALA A 1 177 ? -9.233 -13.777 -5.109 1.00 88.62 177 ALA A CA 1
ATOM 1474 C C . ALA A 1 177 ? -9.269 -12.910 -6.369 1.00 88.62 177 ALA A C 1
ATOM 1476 O O . ALA A 1 177 ? -10.062 -13.162 -7.281 1.00 88.62 177 ALA A O 1
ATOM 1477 N N . VAL A 1 178 ? -8.386 -11.918 -6.438 1.00 84.94 178 VAL A N 1
ATOM 1478 C CA . VAL A 1 178 ? -8.176 -11.143 -7.665 1.00 84.94 178 VAL A CA 1
ATOM 1479 C C . VAL A 1 178 ? -7.166 -11.877 -8.540 1.00 84.94 178 VAL A C 1
ATOM 1481 O O . VAL A 1 178 ? -6.129 -12.330 -8.061 1.00 84.94 178 VAL A O 1
ATOM 1484 N N . SER A 1 179 ? -7.478 -12.037 -9.826 1.00 83.44 179 SER A N 1
ATOM 1485 C CA . SER A 1 179 ? -6.549 -12.644 -10.776 1.00 83.44 179 SER A CA 1
ATOM 1486 C C . SER A 1 179 ? -5.454 -11.648 -11.178 1.00 83.44 179 SER A C 1
ATOM 1488 O O . SER A 1 179 ? -5.791 -10.504 -11.509 1.00 83.44 179 SER A O 1
ATOM 1490 N N . PRO A 1 180 ? -4.182 -12.074 -11.265 1.00 83.94 180 PRO A N 1
ATOM 1491 C CA . PRO A 1 180 ? -3.104 -11.213 -11.727 1.00 83.94 180 PRO A CA 1
ATOM 1492 C C . PRO A 1 180 ? -3.366 -10.671 -13.132 1.00 83.94 180 PRO A C 1
ATOM 1494 O O . PRO A 1 180 ? -3.744 -11.404 -14.049 1.00 83.94 180 PRO A O 1
ATOM 1497 N N . ARG A 1 181 ? -3.132 -9.372 -13.332 1.00 86.38 181 ARG A N 1
ATOM 1498 C CA . ARG A 1 181 ? -3.319 -8.730 -14.638 1.00 86.38 181 ARG A CA 1
ATOM 1499 C C . ARG A 1 181 ? -2.094 -8.946 -15.515 1.00 86.38 181 ARG A C 1
ATOM 1501 O O . ARG A 1 181 ? -0.970 -8.612 -15.135 1.00 86.38 181 ARG A O 1
ATOM 1508 N N . ILE A 1 182 ? -2.317 -9.471 -16.720 1.00 87.00 182 ILE A N 1
ATOM 1509 C CA . ILE A 1 182 ? -1.234 -9.751 -17.672 1.00 87.00 182 ILE A CA 1
ATOM 1510 C C . ILE A 1 182 ? -0.568 -8.477 -18.197 1.00 87.00 182 ILE A C 1
ATOM 1512 O O . ILE A 1 182 ? 0.639 -8.463 -18.415 1.00 87.00 182 ILE A O 1
ATOM 1516 N N . TYR A 1 183 ? -1.324 -7.382 -18.318 1.00 82.88 183 TYR A N 1
ATOM 1517 C CA . TYR A 1 183 ? -0.779 -6.074 -18.689 1.00 82.88 183 TYR A CA 1
ATOM 1518 C C . TYR A 1 183 ? 0.344 -5.633 -17.749 1.00 82.88 183 TYR A C 1
ATOM 1520 O O . TYR A 1 183 ? 1.348 -5.099 -18.206 1.00 82.88 183 TYR A O 1
ATOM 1528 N N . SER A 1 184 ? 0.217 -5.916 -16.452 1.00 81.00 184 SER A N 1
ATOM 1529 C CA . SER A 1 184 ? 1.219 -5.561 -15.449 1.00 81.00 184 SER A CA 1
ATOM 1530 C C . SER A 1 184 ? 2.508 -6.357 -15.653 1.00 81.00 184 SER A C 1
ATOM 1532 O O . SER A 1 184 ? 3.591 -5.786 -15.574 1.00 81.00 184 SER A O 1
ATOM 1534 N N . LEU A 1 185 ? 2.403 -7.644 -16.004 1.00 84.88 185 LEU A N 1
ATOM 1535 C CA . LEU A 1 185 ? 3.555 -8.474 -16.365 1.00 84.88 185 LEU A CA 1
ATOM 1536 C C . LEU A 1 185 ? 4.239 -7.959 -17.637 1.00 84.88 185 LEU A C 1
ATOM 1538 O O . LEU A 1 185 ? 5.452 -7.759 -17.641 1.00 84.88 185 LEU A O 1
ATOM 1542 N N . LEU A 1 186 ? 3.467 -7.709 -18.699 1.00 86.50 186 LEU A N 1
ATOM 1543 C CA . LEU A 1 186 ? 3.992 -7.210 -19.972 1.00 86.50 186 LEU A CA 1
ATOM 1544 C C . LEU A 1 186 ? 4.677 -5.851 -19.809 1.00 86.50 186 LEU A C 1
ATOM 1546 O O . LEU A 1 186 ? 5.768 -5.655 -20.336 1.00 86.50 186 LEU A O 1
ATOM 1550 N N . ASN A 1 187 ? 4.080 -4.941 -19.038 1.00 82.38 187 ASN A N 1
ATOM 1551 C CA . ASN A 1 187 ? 4.663 -3.636 -18.749 1.00 82.38 187 ASN A CA 1
ATOM 1552 C C . ASN A 1 187 ? 5.988 -3.773 -17.982 1.00 82.38 187 ASN A C 1
ATOM 1554 O O . ASN A 1 187 ? 6.980 -3.151 -18.354 1.00 82.38 187 ASN A O 1
ATOM 1558 N N . THR A 1 188 ? 6.046 -4.627 -16.952 1.00 81.25 188 THR A N 1
ATOM 1559 C CA . THR A 1 188 ? 7.294 -4.882 -16.215 1.00 81.25 188 THR A CA 1
ATOM 1560 C C . THR A 1 188 ? 8.378 -5.475 -17.113 1.00 81.25 188 THR A C 1
ATOM 1562 O O . THR A 1 188 ? 9.513 -5.007 -17.070 1.00 81.25 188 THR A O 1
ATOM 1565 N N . LEU A 1 189 ? 8.047 -6.462 -17.950 1.00 86.56 189 LEU A N 1
ATOM 1566 C CA . LEU A 1 189 ? 8.998 -7.057 -18.893 1.00 86.56 189 LEU A CA 1
ATOM 1567 C C . LEU A 1 189 ? 9.472 -6.041 -19.939 1.00 86.56 189 LEU A C 1
ATOM 1569 O O . LEU A 1 189 ? 10.666 -5.971 -20.223 1.00 86.56 189 LEU A O 1
ATOM 1573 N N . GLY A 1 190 ? 8.563 -5.218 -20.466 1.00 86.12 190 GLY A N 1
ATOM 1574 C CA . GLY A 1 190 ? 8.885 -4.155 -21.416 1.00 86.12 190 GLY A CA 1
ATOM 1575 C C . GLY A 1 190 ? 9.893 -3.163 -20.840 1.00 86.12 190 GLY A C 1
ATOM 1576 O O . GLY A 1 190 ? 10.947 -2.937 -21.434 1.00 86.12 190 GLY A O 1
ATOM 1577 N N . TRP A 1 191 ? 9.633 -2.638 -19.640 1.00 82.50 191 TRP A N 1
ATOM 1578 C CA . TRP A 1 191 ? 10.562 -1.728 -18.966 1.00 82.50 191 TRP A CA 1
ATOM 1579 C C . TRP A 1 191 ? 11.872 -2.401 -18.559 1.00 82.50 191 TRP A C 1
ATOM 1581 O O . TRP A 1 191 ? 12.927 -1.772 -18.656 1.00 82.50 191 TRP A O 1
ATOM 1591 N N . ALA A 1 192 ? 11.844 -3.672 -18.154 1.00 84.81 192 ALA A N 1
ATOM 1592 C CA . ALA A 1 192 ? 13.058 -4.429 -17.871 1.00 84.81 192 ALA A CA 1
ATOM 1593 C C . ALA A 1 192 ? 13.941 -4.540 -19.121 1.00 84.81 192 ALA A C 1
ATOM 1595 O O . ALA A 1 192 ? 15.137 -4.296 -19.034 1.00 84.81 192 ALA A O 1
ATOM 1596 N N . ILE A 1 193 ? 13.372 -4.811 -20.297 1.00 89.25 193 ILE A N 1
ATOM 1597 C CA . ILE A 1 193 ? 14.129 -4.842 -21.557 1.00 89.25 193 ILE A CA 1
ATOM 1598 C C . ILE A 1 193 ? 14.690 -3.451 -21.876 1.00 89.25 193 ILE A C 1
ATOM 1600 O O . ILE A 1 193 ? 15.896 -3.295 -22.052 1.00 89.25 193 ILE A O 1
ATOM 1604 N N . VAL A 1 194 ? 13.843 -2.418 -21.882 1.00 87.38 194 VAL A N 1
ATOM 1605 C CA . VAL A 1 194 ? 14.250 -1.044 -22.236 1.00 87.38 194 VAL A CA 1
ATOM 1606 C C . VAL A 1 194 ? 15.371 -0.522 -21.333 1.00 87.38 194 VAL A C 1
ATOM 1608 O O . VAL A 1 194 ? 16.267 0.174 -21.806 1.00 87.38 194 VAL A O 1
ATOM 1611 N N . THR A 1 195 ? 15.352 -0.862 -20.044 1.00 83.56 195 THR A N 1
ATOM 1612 C CA . THR A 1 195 ? 16.341 -0.370 -19.071 1.00 83.56 195 THR A CA 1
ATOM 1613 C C . THR A 1 195 ? 17.571 -1.269 -18.956 1.00 83.56 195 THR A C 1
ATOM 1615 O O . THR A 1 195 ? 18.696 -0.765 -18.915 1.00 83.56 195 THR A O 1
ATOM 1618 N N . LEU A 1 196 ? 17.397 -2.593 -18.931 1.00 86.69 196 LEU A N 1
ATOM 1619 C CA . LEU A 1 196 ? 18.496 -3.532 -18.711 1.00 86.69 196 LEU A CA 1
ATOM 1620 C C . LEU A 1 196 ? 19.281 -3.820 -19.990 1.00 86.69 196 LEU A C 1
ATOM 1622 O O . LEU A 1 196 ? 20.478 -4.071 -19.891 1.00 86.69 196 LEU A O 1
ATOM 1626 N N . THR A 1 197 ? 18.675 -3.761 -21.183 1.00 91.56 197 THR A N 1
ATOM 1627 C CA . THR A 1 197 ? 19.389 -4.055 -22.438 1.00 91.56 197 THR A CA 1
ATOM 1628 C C . THR A 1 197 ? 20.531 -3.068 -22.712 1.00 91.56 197 THR A C 1
ATOM 1630 O O . THR A 1 197 ? 21.651 -3.539 -22.927 1.00 91.56 197 THR A O 1
ATOM 1633 N N . PRO A 1 198 ? 20.344 -1.732 -22.648 1.00 90.56 198 PRO A N 1
ATOM 1634 C CA . PRO A 1 198 ? 21.455 -0.794 -22.805 1.00 90.56 198 PRO A CA 1
ATOM 1635 C C . PRO A 1 198 ? 22.500 -0.969 -21.702 1.00 90.56 198 PRO A C 1
ATOM 1637 O O . PRO A 1 198 ? 23.694 -1.010 -21.983 1.00 90.56 198 PRO A O 1
ATOM 1640 N N . MET A 1 199 ? 22.062 -1.134 -20.4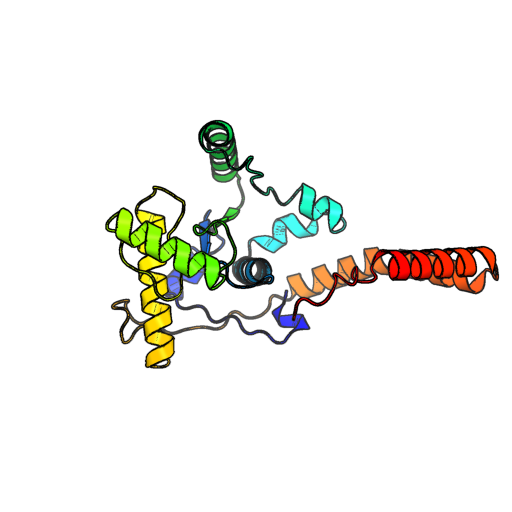49 1.00 87.19 199 MET A N 1
ATOM 1641 C CA . MET A 1 199 ? 22.963 -1.325 -19.311 1.00 87.19 199 MET A CA 1
ATOM 1642 C C . MET A 1 199 ? 23.845 -2.567 -19.490 1.00 87.19 199 MET A C 1
ATOM 1644 O O . MET A 1 199 ? 25.058 -2.494 -19.306 1.00 87.19 199 MET A O 1
ATOM 1648 N N . LEU A 1 200 ? 23.256 -3.691 -19.903 1.00 89.69 200 LEU A N 1
ATOM 1649 C CA . LEU A 1 200 ? 23.976 -4.931 -20.169 1.00 89.69 200 LEU A CA 1
ATOM 1650 C C . LEU A 1 200 ? 24.926 -4.782 -21.362 1.00 89.69 200 LEU A C 1
ATOM 1652 O O . LEU A 1 200 ? 26.067 -5.227 -21.277 1.00 89.69 200 LEU A O 1
ATOM 1656 N N . TYR A 1 201 ? 24.495 -4.117 -22.437 1.00 90.38 201 TYR A N 1
ATOM 1657 C CA . TYR A 1 201 ? 25.347 -3.816 -23.589 1.00 90.38 201 TYR A CA 1
ATOM 1658 C C . TYR A 1 201 ? 26.593 -3.016 -23.178 1.00 90.38 201 TYR A C 1
ATOM 1660 O O . TYR A 1 201 ? 27.710 -3.395 -23.533 1.00 90.38 201 TYR A O 1
ATOM 1668 N N . TYR A 1 202 ? 26.432 -1.961 -22.373 1.00 86.50 202 TYR A N 1
ATOM 1669 C CA . TYR A 1 202 ? 27.560 -1.165 -21.879 1.00 86.50 202 TYR A CA 1
ATOM 1670 C C . TYR A 1 202 ? 28.459 -1.947 -20.919 1.00 86.50 202 TYR A C 1
ATOM 1672 O O . TYR A 1 202 ? 29.680 -1.847 -21.025 1.00 86.50 202 TYR A O 1
ATOM 1680 N N . LEU A 1 203 ? 27.890 -2.746 -20.010 1.00 83.56 203 LEU A N 1
ATOM 1681 C CA . LEU A 1 203 ? 28.663 -3.578 -19.083 1.00 83.56 203 LEU A CA 1
ATOM 1682 C C . LEU A 1 203 ? 29.496 -4.630 -19.824 1.00 83.56 203 LEU A C 1
ATOM 1684 O O . LEU A 1 203 ? 30.683 -4.778 -19.540 1.00 83.56 203 LEU A O 1
ATOM 1688 N N . LEU A 1 204 ? 28.906 -5.322 -20.801 1.00 86.12 204 LEU A N 1
ATOM 1689 C CA . LEU A 1 204 ? 29.615 -6.296 -21.633 1.00 86.12 204 LEU A CA 1
ATOM 1690 C C . LEU A 1 204 ? 30.665 -5.618 -22.515 1.00 86.12 204 LEU A C 1
ATOM 1692 O O . LEU A 1 204 ? 31.794 -6.096 -22.583 1.00 86.12 204 LEU A O 1
ATOM 1696 N N . GLY A 1 205 ? 30.340 -4.479 -23.131 1.00 82.50 205 GLY A N 1
ATOM 1697 C CA . GLY A 1 205 ? 31.302 -3.682 -23.891 1.00 82.50 205 GLY A CA 1
ATOM 1698 C C . GLY A 1 205 ? 32.492 -3.235 -23.037 1.00 82.50 205 GLY A C 1
ATOM 1699 O O . GLY A 1 205 ? 33.635 -3.313 -23.481 1.00 82.50 205 GLY A O 1
ATOM 1700 N N . LEU A 1 206 ? 32.253 -2.840 -21.785 1.00 80.94 206 LEU A N 1
ATOM 1701 C CA . LEU A 1 206 ? 33.298 -2.449 -20.841 1.00 80.94 206 LEU A CA 1
ATOM 1702 C C . LEU A 1 206 ? 34.164 -3.643 -20.416 1.00 80.94 206 LEU A C 1
ATOM 1704 O O . LEU A 1 206 ? 35.389 -3.525 -20.440 1.00 80.94 206 LEU A O 1
ATOM 1708 N N . LEU A 1 207 ? 33.555 -4.792 -20.106 1.00 79.94 207 LEU A N 1
ATOM 1709 C CA . LEU A 1 207 ? 34.268 -6.035 -19.785 1.00 79.94 207 LEU A CA 1
ATOM 1710 C C . LEU A 1 207 ? 35.142 -6.516 -20.953 1.00 79.94 207 LEU A C 1
ATOM 1712 O O . LEU A 1 207 ? 36.298 -6.879 -20.747 1.00 79.94 207 LEU A O 1
ATOM 1716 N N . LEU A 1 208 ? 34.619 -6.475 -22.181 1.00 82.00 208 LEU A N 1
ATOM 1717 C CA . LEU A 1 208 ? 35.321 -6.933 -23.385 1.00 82.00 208 LEU A CA 1
ATOM 1718 C C . LEU A 1 208 ? 36.344 -5.915 -23.916 1.00 82.00 208 LEU A C 1
ATOM 1720 O O . LEU A 1 208 ? 37.244 -6.294 -24.660 1.00 82.00 208 LEU A O 1
ATOM 1724 N N . SER A 1 209 ? 36.266 -4.641 -23.509 1.00 79.06 209 SER A N 1
ATOM 1725 C CA . SER A 1 209 ? 37.214 -3.592 -23.929 1.00 79.06 209 SER A CA 1
ATOM 1726 C C . SER A 1 209 ? 38.640 -3.771 -23.390 1.00 79.06 209 SER A C 1
ATOM 1728 O O . SER A 1 209 ? 39.533 -3.007 -23.759 1.00 79.06 209 SER A O 1
ATOM 1730 N N . GLY A 1 210 ? 38.865 -4.729 -22.481 1.00 68.19 210 GLY A N 1
ATOM 1731 C CA . GLY A 1 210 ? 40.182 -5.025 -21.907 1.00 68.19 210 GLY A CA 1
ATOM 1732 C C . GLY A 1 210 ? 40.778 -3.893 -21.059 1.00 68.19 210 GLY A C 1
ATOM 1733 O O . GLY A 1 210 ? 41.922 -3.984 -20.614 1.00 68.19 210 GLY A O 1
ATOM 1734 N N . ARG A 1 211 ? 40.028 -2.813 -20.801 1.00 71.62 211 ARG A N 1
ATOM 1735 C CA . ARG A 1 211 ? 40.483 -1.684 -19.984 1.00 71.62 211 ARG A CA 1
ATOM 1736 C C . ARG A 1 211 ? 40.384 -2.028 -18.496 1.00 71.62 211 ARG A C 1
ATOM 1738 O O . ARG A 1 211 ? 39.437 -1.636 -17.814 1.00 71.62 211 ARG A O 1
ATOM 1745 N N . LEU A 1 212 ? 41.420 -2.706 -17.991 1.00 68.69 212 LEU A N 1
ATOM 1746 C CA . LEU A 1 212 ? 41.641 -3.054 -16.574 1.00 68.69 212 LEU A CA 1
ATOM 1747 C C . LEU A 1 212 ? 41.413 -1.884 -15.598 1.00 68.69 212 LEU A C 1
ATOM 1749 O O . LEU A 1 212 ? 41.037 -2.112 -14.452 1.00 68.69 212 LEU A O 1
ATOM 1753 N N . LEU A 1 213 ? 41.590 -0.642 -16.062 1.00 70.69 213 LEU A N 1
ATOM 1754 C CA . LEU A 1 213 ? 41.357 0.583 -15.295 1.00 70.69 213 LEU A CA 1
ATOM 1755 C C . LEU A 1 213 ? 39.918 0.707 -14.767 1.00 70.69 213 LEU A C 1
ATOM 1757 O O . LEU A 1 213 ? 39.714 1.126 -13.635 1.00 70.69 213 LEU A O 1
ATOM 1761 N N . TYR A 1 214 ? 38.902 0.347 -15.552 1.00 69.62 214 TYR A N 1
ATOM 1762 C CA . TYR A 1 214 ? 37.515 0.479 -15.090 1.00 69.62 214 TYR A CA 1
ATOM 1763 C C . TYR A 1 214 ? 37.128 -0.630 -14.116 1.00 69.62 214 TYR A C 1
ATOM 1765 O O . TYR A 1 214 ? 36.371 -0.392 -13.177 1.00 69.62 214 TYR A O 1
ATOM 1773 N N . PHE A 1 215 ? 37.690 -1.825 -14.303 1.00 69.62 215 PHE A N 1
ATOM 1774 C CA . PHE A 1 215 ? 37.514 -2.927 -13.366 1.00 69.62 215 PHE A CA 1
ATOM 1775 C C . PHE A 1 215 ? 38.173 -2.609 -12.016 1.00 69.62 215 PHE A C 1
ATOM 1777 O O . PHE A 1 215 ? 37.559 -2.814 -10.972 1.00 69.62 215 PHE A O 1
ATOM 1784 N N . SER A 1 216 ? 39.378 -2.025 -12.019 1.00 72.44 216 SER A N 1
ATOM 1785 C CA . SER A 1 216 ? 40.059 -1.606 -10.789 1.00 72.44 216 SER A CA 1
ATOM 1786 C C . SER A 1 216 ? 39.355 -0.441 -10.088 1.00 72.44 216 SER A C 1
ATOM 1788 O O . SER A 1 216 ? 39.240 -0.470 -8.865 1.00 72.44 216 SER A O 1
ATOM 1790 N N . ILE A 1 217 ? 38.802 0.528 -10.830 1.00 78.06 217 ILE A N 1
ATOM 1791 C CA . ILE A 1 217 ? 37.947 1.589 -10.268 1.00 78.06 217 ILE A CA 1
ATOM 1792 C C . ILE A 1 217 ? 36.678 0.991 -9.643 1.00 78.06 217 ILE A C 1
ATOM 1794 O O . ILE A 1 217 ? 36.332 1.342 -8.518 1.00 78.06 217 ILE A O 1
ATOM 1798 N N . GLY A 1 218 ? 36.008 0.055 -10.323 1.00 72.12 218 GLY A N 1
ATOM 1799 C CA . GLY A 1 218 ? 34.822 -0.625 -9.794 1.00 72.12 218 GLY A CA 1
ATOM 1800 C C . GLY A 1 218 ? 35.110 -1.396 -8.502 1.00 72.12 218 GLY A C 1
ATOM 1801 O O . GLY A 1 218 ? 34.399 -1.230 -7.512 1.00 72.12 218 GLY A O 1
ATOM 1802 N N . VAL A 1 219 ? 36.195 -2.178 -8.471 1.00 79.31 219 VAL A N 1
ATOM 1803 C CA . VAL A 1 219 ? 36.646 -2.904 -7.269 1.00 79.31 219 VAL A CA 1
ATOM 1804 C C . VAL A 1 219 ? 3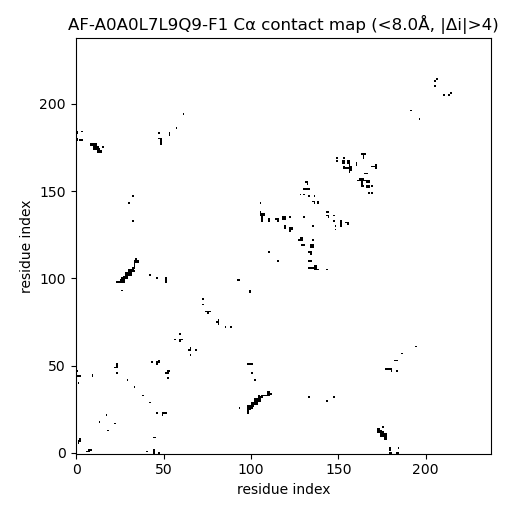7.023 -1.939 -6.140 1.00 79.31 219 VAL A C 1
ATOM 1806 O O . VAL A 1 219 ? 36.668 -2.189 -4.989 1.00 79.31 219 VAL A O 1
ATOM 1809 N N . ALA A 1 220 ? 37.683 -0.818 -6.447 1.00 79.88 220 ALA A N 1
ATOM 1810 C CA . ALA A 1 220 ? 38.038 0.199 -5.458 1.00 79.88 220 ALA A CA 1
ATOM 1811 C C . ALA A 1 220 ? 36.801 0.876 -4.848 1.00 79.88 220 ALA A C 1
ATOM 1813 O O . ALA A 1 220 ? 36.746 1.053 -3.633 1.00 79.88 220 ALA A O 1
ATOM 1814 N N . ILE A 1 221 ? 35.783 1.193 -5.657 1.00 81.94 221 ILE A N 1
ATOM 1815 C CA . ILE A 1 221 ? 34.514 1.765 -5.181 1.00 81.94 221 ILE A CA 1
ATOM 1816 C C . ILE A 1 221 ? 33.771 0.761 -4.294 1.00 81.94 221 ILE A C 1
ATOM 1818 O O . ILE A 1 221 ? 33.352 1.115 -3.195 1.00 81.94 221 ILE A O 1
ATOM 1822 N N . PHE A 1 222 ? 33.654 -0.504 -4.712 1.00 76.81 222 PHE A N 1
ATOM 1823 C CA . PHE A 1 222 ? 33.023 -1.544 -3.891 1.00 76.81 222 PHE A CA 1
ATOM 1824 C C . PHE A 1 222 ? 33.785 -1.795 -2.581 1.00 76.81 222 PHE A C 1
ATOM 1826 O O . PHE A 1 222 ? 33.164 -1.949 -1.527 1.00 76.81 222 PHE A O 1
ATOM 1833 N N . G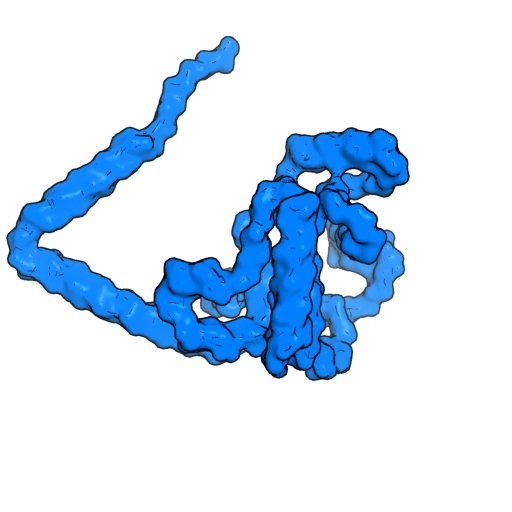LY A 1 223 ? 35.120 -1.794 -2.622 1.00 80.56 223 GLY A N 1
ATOM 1834 C CA . GLY A 1 223 ? 35.973 -1.898 -1.439 1.00 80.56 223 GLY A CA 1
ATOM 1835 C C . GLY A 1 223 ? 35.799 -0.716 -0.484 1.00 80.56 223 GLY A C 1
ATOM 1836 O O . GLY A 1 223 ? 35.625 -0.924 0.716 1.00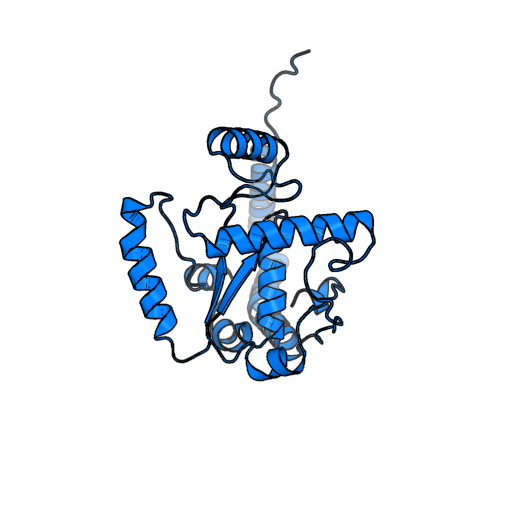 80.56 223 GLY A O 1
ATOM 1837 N N . ALA A 1 224 ? 35.765 0.511 -1.011 1.00 79.50 224 ALA A N 1
ATOM 1838 C CA . ALA A 1 224 ? 35.528 1.723 -0.234 1.00 79.50 224 ALA A CA 1
ATOM 1839 C C . ALA A 1 224 ? 34.125 1.727 0.390 1.00 79.50 224 ALA A C 1
ATOM 1841 O O . ALA A 1 224 ? 33.998 1.943 1.591 1.00 79.50 224 ALA A O 1
ATOM 1842 N N . CYS A 1 225 ? 33.076 1.405 -0.372 1.00 77.88 225 CYS A N 1
ATOM 1843 C CA . CYS A 1 225 ? 31.721 1.275 0.167 1.00 77.88 225 CYS A CA 1
ATOM 1844 C C . CYS A 1 225 ? 31.658 0.244 1.297 1.00 77.88 225 CYS A C 1
ATOM 1846 O O . CYS A 1 225 ? 31.052 0.515 2.328 1.00 77.88 225 CYS A O 1
ATOM 1848 N N . LYS A 1 226 ? 32.331 -0.905 1.154 1.00 78.06 226 LYS A N 1
ATOM 1849 C CA . LYS A 1 226 ? 32.392 -1.917 2.215 1.00 78.06 226 LYS A CA 1
ATOM 1850 C C . LYS A 1 226 ? 33.147 -1.421 3.453 1.00 78.06 226 LYS A C 1
ATOM 1852 O O . LYS A 1 226 ? 32.712 -1.714 4.559 1.00 78.06 226 LYS A O 1
ATOM 1857 N N . TYR A 1 227 ? 34.236 -0.671 3.278 1.00 77.88 227 TYR A N 1
ATOM 1858 C CA . TYR A 1 227 ? 35.002 -0.062 4.373 1.00 77.88 227 TYR A CA 1
ATOM 1859 C C . TYR A 1 227 ? 34.172 0.978 5.140 1.00 77.88 227 TYR A C 1
ATOM 1861 O O . TYR A 1 227 ? 34.092 0.927 6.362 1.00 77.88 227 TYR A O 1
ATOM 1869 N N . TYR A 1 228 ? 33.475 1.866 4.427 1.00 71.69 228 TYR A N 1
ATOM 1870 C CA . TYR A 1 228 ? 32.631 2.902 5.031 1.00 71.69 228 TYR A CA 1
ATOM 1871 C C . TYR A 1 228 ? 31.284 2.388 5.565 1.00 71.69 228 TYR A C 1
ATOM 1873 O O . TYR A 1 228 ? 30.619 3.104 6.307 1.00 71.69 228 TYR A O 1
ATOM 1881 N N . HIS A 1 229 ? 30.854 1.179 5.195 1.00 65.62 229 HIS A N 1
ATOM 1882 C CA . HIS A 1 229 ? 29.661 0.518 5.746 1.00 65.62 229 HIS A CA 1
ATOM 1883 C C . HIS A 1 229 ? 29.990 -0.573 6.773 1.00 65.62 229 HIS A C 1
ATOM 1885 O O . HIS A 1 229 ? 29.101 -1.336 7.158 1.00 65.62 229 HIS A O 1
ATOM 1891 N N . GLN A 1 230 ? 31.234 -0.662 7.258 1.00 62.34 230 GLN A N 1
ATOM 1892 C CA . GLN A 1 230 ? 31.482 -1.452 8.460 1.00 62.34 230 GLN A CA 1
ATOM 1893 C C . GLN A 1 230 ? 30.725 -0.812 9.634 1.00 62.34 230 GLN A C 1
ATOM 1895 O O . GLN A 1 230 ? 30.863 0.394 9.852 1.00 62.34 230 GLN A O 1
ATOM 1900 N N . PRO A 1 231 ? 29.920 -1.584 10.388 1.00 55.62 231 PRO A N 1
ATOM 1901 C CA . PRO A 1 231 ? 29.282 -1.062 11.581 1.00 55.62 231 PRO A CA 1
ATOM 1902 C C . PRO A 1 231 ? 30.381 -0.575 12.520 1.00 55.62 231 PRO A C 1
ATOM 1904 O O . PRO A 1 231 ? 31.302 -1.329 12.844 1.00 55.62 231 PRO A O 1
ATOM 1907 N N . SER A 1 232 ? 30.305 0.685 12.941 1.00 56.69 232 SER A N 1
ATOM 1908 C CA . SER A 1 232 ? 31.149 1.203 14.008 1.00 56.69 232 SER A CA 1
ATOM 1909 C C . SER A 1 232 ? 30.953 0.307 15.228 1.00 56.69 232 SER A C 1
ATOM 1911 O O . SER A 1 232 ? 29.869 0.250 15.809 1.00 56.69 232 SER A O 1
ATOM 1913 N N . ALA A 1 233 ? 31.996 -0.441 15.590 1.00 52.38 233 ALA A N 1
ATOM 1914 C CA . ALA A 1 233 ? 32.038 -1.197 16.828 1.00 52.38 233 ALA A CA 1
ATOM 1915 C C . ALA A 1 233 ? 31.989 -0.194 17.991 1.00 52.38 233 ALA A C 1
ATOM 1917 O O . ALA A 1 233 ? 33.012 0.330 18.425 1.00 52.38 233 ALA A O 1
ATOM 1918 N N . GLY A 1 234 ? 30.781 0.129 18.451 1.00 50.16 234 GLY A N 1
ATOM 1919 C CA . GLY A 1 234 ? 30.581 0.788 19.733 1.00 50.16 234 GLY A CA 1
ATOM 1920 C C . GLY A 1 234 ? 31.066 -0.143 20.849 1.00 50.16 234 GLY A C 1
ATOM 1921 O O . GLY A 1 234 ? 30.907 -1.362 20.729 1.00 50.16 234 GLY A O 1
ATOM 1922 N N . PRO A 1 235 ? 31.688 0.384 21.915 1.00 46.16 235 PRO A N 1
ATOM 1923 C CA . PRO A 1 235 ? 32.200 -0.448 22.992 1.00 46.16 235 PRO A CA 1
ATOM 1924 C C . PRO A 1 235 ? 31.046 -1.218 23.642 1.00 46.16 235 PRO A C 1
ATOM 1926 O O . PRO A 1 235 ? 30.019 -0.645 23.999 1.00 46.16 235 PRO A O 1
ATOM 1929 N N . SER A 1 236 ? 31.225 -2.531 23.788 1.00 45.69 236 SER A N 1
ATOM 1930 C CA . SER A 1 236 ? 30.304 -3.401 24.510 1.00 45.69 236 SER A CA 1
ATOM 1931 C C . SER A 1 236 ? 30.233 -2.973 25.978 1.00 45.69 236 SER A C 1
ATOM 1933 O O . SER A 1 236 ? 31.169 -3.230 26.738 1.00 45.69 236 SER A O 1
ATOM 1935 N N . SER A 1 237 ? 29.136 -2.346 26.394 1.00 41.38 237 SER A N 1
ATOM 1936 C CA . SER A 1 237 ? 28.809 -2.196 27.811 1.00 41.38 237 SER A CA 1
ATOM 1937 C C . SER A 1 237 ? 28.242 -3.522 28.323 1.00 41.38 237 SER A C 1
ATOM 1939 O O . SER A 1 237 ? 27.102 -3.876 28.010 1.00 41.38 237 SER A O 1
ATOM 1941 N N . ARG A 1 238 ? 29.076 -4.271 29.049 1.00 41.00 238 ARG A N 1
ATOM 1942 C CA . ARG A 1 238 ? 28.613 -5.190 30.096 1.00 41.00 238 ARG A CA 1
ATOM 1943 C C . ARG A 1 238 ? 28.231 -4.393 31.333 1.00 41.00 238 ARG A C 1
ATOM 1945 O O . ARG A 1 238 ? 28.857 -3.328 31.535 1.00 41.00 238 ARG A O 1
#

Sequence (238 aa):
MSEWWSGTKLSIYVNKDEYEKLYGKEHGYLIMNHSYEIDWLMGWQFCDGIGVLGKVIQYLPPIGWMWKFSEFVFLERSFDKDRETIKTQILELCDYPDPVWLLLNPEGTRYTKEKHDESLKFAKEKNLPLLKHHLTPRTKGSPQRLQVYCSDKMQESFLNTGSFFKESGVPSVEPFAVSPRIYSLLNTLGWAIVTLTPMLYYLLGLLLSGRLLYFSIGVAIFGACKYYHQPSAGPSSR

Secondary structure (DSSP, 8-state):
-THHHH----EE-S-HHHHHHHTTTS-EEEE----STTHHHHHHHHHHHTTSSHHHHTT--THHHHHHHS------S-HHHHHHHHHHHHHHHHT-SS--EEEE-TT-S---HHHHHHHHHHHHHTT----SSSPPPSS--HHHHHHHHHHHHHHHHHHHHS-SSTTT-PPP---EEPPPPHHHHHHHHHHHHHHHHHHHHHHHHHHHT--HHHHHHHHHHHHHHHHHTS--------

Foldseek 3Di:
DCCVPPVDWDKDFDDPVCLVVDQQQAAEEDEDAAADPCVVVVVVVSCVLSPQPLPPVLPAADPVRCVVPVLPLDDPPDCVVSVVVVVVSVVVQNPDPGHHYHYDHQLPDHDDPVQLVVQQVVCVVVVHDRADPGGQGPDPDDPSRVVSLLVSLLVVCCVVPVGSPPRSVDDGGDIDIRDDDVSVVVSVVVNCCVPVVVVVVVVVCVVVVPPVVVVVVVVVVVVVVVVVPDPPPDDDDD

pLDDT: mean 80.39, std 12.73, range [41.0, 94.25]

Mean predicted aligned error: 10.7 Å

InterPro domains:
  IPR002123 Phospholipid/glycerol acyltransferase [PF01553] (18-122)
  IPR002123 Phospholipid/glycerol acyltransferase [SM00563] (28-143)

Organism: Operophtera brumata (NCBI:txid104452)